Protein AF-I1C449-F1 (afdb_monomer_lite)

Radius of gyration: 70.35 Å; chains: 1; bounding box: 126×29×205 Å

pLDDT: mean 84.28, std 20.67, range [36.0, 98.75]

Organism: Rhizopus delemar (strain RA 99-880 / ATCC MYA-4621 / FGSC 9543 / NRRL 43880) (NCBI:txid246409)

Secondary structure (DSSP, 8-state):
--------SS-------PPPP-----PPPHHHHHHHHHSS-GGGSGGGGSS-TTTS-TT-HHHHHHHHHHHHHHHHHHHHHHHHH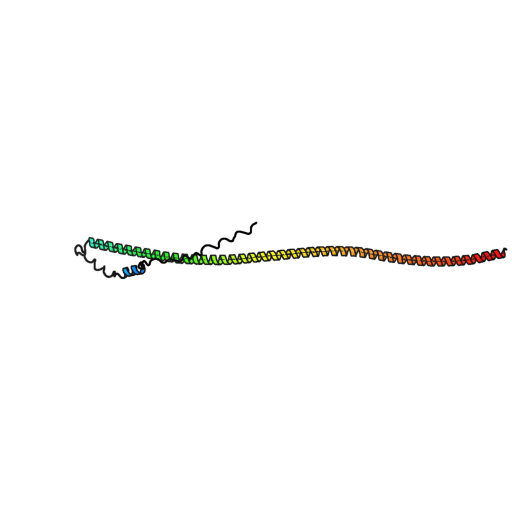HHHHHHHHHHHHHHHHHHHHHHHHHHHHHHHHHHHHHHHHHHHHHHHHHHHHHHHHHHHHHHHHHHHHHHHHHHHHHHHHHHHHHHHHHHHHHHHHHHHHHHHHHHHHHHHHHHHHHHHHHHHHHHHHHHHH-

Foldseek 3Di:
DDDDDPPDDPDDDDDDDDDDDDDDPCPPDPVRVVVVVVVPDPPPPVVVLCADPVPRDNPDPVSVVVVVVVVVVVVVVVVVVVVVVVVVVVVVVVVVVVVVVVVVVVVVVVVVVVVVVVVVVVVVVVVVVVVVVVVVVVVVVVVVVVVVVVVVVVVVVVVVVVVVVVVVVVVVVVVVVVVVVVVVVVVVVVVVVVVVVVVVVVVVVVVVVVVVVVVVVD

Sequence (218 aa):
MSFISRQRVRQRMNSRITAPSSSEQFMPSIEESLQNWLTRDSSSLTPLLDSCRCCNKINCENLQALVYAIKKLEEDARLAAEIGQSLLHKHEKYVTESTEIKSRLENQLFQAQERVLELEQLLIQSDTILDETQLEAEACNQRSNQLINELNTKTKEVEKLRACKLMARQADIREDNLMSALEDVKQELAASRKSELLLESKYKKLKLKYVYIILIIM

Structure (mmCIF, N/CA/C/O backbone):
data_AF-I1C449-F1
#
_entry.id   AF-I1C449-F1
#
loop_
_atom_site.group_PDB
_atom_site.id
_atom_site.type_symbol
_atom_site.label_atom_id
_atom_site.label_alt_id
_atom_site.label_comp_id
_atom_site.label_asym_id
_atom_site.label_entity_id
_atom_site.label_seq_id
_atom_site.pdbx_PDB_ins_code
_atom_site.Cartn_x
_atom_site.Cartn_y
_atom_site.Cartn_z
_atom_site.occupancy
_atom_site.B_iso_or_equiv
_atom_site.auth_seq_id
_atom_site.auth_comp_id
_atom_site.auth_asym_id
_atom_site.auth_atom_id
_atom_site.pdbx_PDB_model_num
ATOM 1 N N . MET A 1 1 ? -19.609 -15.538 -4.050 1.00 42.50 1 MET A N 1
ATOM 2 C CA . MET A 1 1 ? -19.772 -16.051 -2.668 1.00 42.50 1 MET A CA 1
ATOM 3 C C . MET A 1 1 ? -18.937 -15.133 -1.784 1.00 42.50 1 MET A C 1
ATOM 5 O O . MET A 1 1 ? -17.783 -14.974 -2.123 1.00 42.50 1 MET A O 1
ATOM 9 N N . SER A 1 2 ? -19.374 -14.404 -0.761 1.00 43.38 2 SER A N 1
ATOM 10 C CA . SER A 1 2 ? -20.612 -14.320 0.013 1.00 43.38 2 SER A CA 1
ATOM 11 C C . SER A 1 2 ? -20.657 -12.909 0.638 1.00 43.38 2 SER A C 1
ATOM 13 O O . SER A 1 2 ? -19.907 -12.633 1.568 1.00 43.38 2 SER A O 1
ATOM 15 N N . PHE A 1 3 ? -21.511 -12.019 0.130 1.00 40.12 3 PHE A N 1
ATOM 16 C CA . PHE A 1 3 ? -21.667 -10.632 0.610 1.00 40.12 3 PHE A CA 1
ATOM 17 C C . PHE A 1 3 ? -23.106 -10.363 1.061 1.00 40.12 3 PHE A C 1
ATOM 19 O O . PHE A 1 3 ? -23.728 -9.394 0.662 1.00 40.12 3 PHE A O 1
ATOM 26 N N . ILE A 1 4 ? -23.697 -11.253 1.853 1.00 51.72 4 ILE A N 1
ATOM 27 C CA . ILE A 1 4 ? -24.994 -11.010 2.498 1.00 51.72 4 ILE A CA 1
ATOM 28 C C . ILE A 1 4 ? -24.978 -11.846 3.769 1.00 51.72 4 ILE A C 1
ATOM 30 O O . ILE A 1 4 ? -25.036 -13.061 3.624 1.00 51.72 4 ILE A O 1
ATOM 34 N N . SER A 1 5 ? -24.858 -11.252 4.970 1.00 50.34 5 SER A N 1
ATOM 35 C CA . SER A 1 5 ? -25.369 -11.840 6.238 1.00 50.34 5 SER A CA 1
ATOM 36 C C . SER A 1 5 ? -25.050 -11.057 7.529 1.00 50.34 5 SER A C 1
ATOM 38 O O . SER A 1 5 ? -24.886 -11.681 8.571 1.00 50.34 5 SER A O 1
ATOM 40 N N . ARG A 1 6 ? -24.998 -9.713 7.560 1.00 47.94 6 ARG A N 1
ATOM 41 C CA . ARG A 1 6 ? -24.948 -8.983 8.858 1.00 47.94 6 ARG A CA 1
ATOM 42 C C . ARG A 1 6 ? -25.811 -7.719 8.925 1.00 47.94 6 ARG A C 1
ATOM 44 O O . ARG A 1 6 ? -25.419 -6.706 9.480 1.00 47.94 6 ARG A O 1
ATOM 51 N N . GLN A 1 7 ? -27.042 -7.804 8.427 1.00 48.66 7 GLN A N 1
ATOM 52 C CA . GLN A 1 7 ? -28.105 -6.848 8.756 1.00 48.66 7 GLN A CA 1
ATOM 53 C C . GLN A 1 7 ? -29.341 -7.617 9.216 1.00 48.66 7 GLN A C 1
ATOM 55 O O . GLN A 1 7 ? -30.183 -7.960 8.393 1.00 48.66 7 GLN A O 1
ATOM 60 N N . ARG A 1 8 ? -29.433 -7.941 10.515 1.00 49.62 8 ARG A N 1
ATOM 61 C CA . ARG A 1 8 ? -30.692 -8.394 11.148 1.00 49.62 8 ARG A CA 1
ATOM 62 C C . ARG A 1 8 ? -30.622 -8.507 12.681 1.00 49.62 8 ARG A C 1
ATOM 64 O O . ARG A 1 8 ? -31.040 -9.510 13.232 1.00 49.62 8 ARG A O 1
ATOM 71 N N . VAL A 1 9 ? -30.140 -7.487 13.400 1.00 45.91 9 VAL A N 1
ATOM 72 C CA . VAL A 1 9 ? -30.375 -7.391 14.867 1.00 45.91 9 VAL A CA 1
ATOM 73 C C . VAL A 1 9 ? -30.588 -5.935 15.316 1.00 45.91 9 VAL A C 1
ATOM 75 O O . VAL A 1 9 ? -30.052 -5.467 16.311 1.00 45.91 9 VAL A O 1
ATOM 78 N N . ARG A 1 10 ? -31.382 -5.172 14.561 1.00 47.41 10 ARG A N 1
ATOM 79 C CA . ARG A 1 10 ? -31.905 -3.864 14.991 1.00 47.41 10 ARG A CA 1
ATOM 80 C C . ARG A 1 10 ? -33.349 -3.742 14.534 1.00 47.41 10 ARG A C 1
ATOM 82 O O . ARG A 1 10 ? -33.626 -3.095 13.538 1.00 47.41 10 ARG A O 1
ATOM 89 N N . GLN A 1 11 ? -34.248 -4.444 15.217 1.00 45.88 11 GLN A N 1
ATOM 90 C CA . GLN A 1 11 ? -35.686 -4.153 15.251 1.00 45.88 11 GLN A CA 1
ATOM 91 C C . GLN A 1 11 ? -36.365 -5.207 16.120 1.00 45.88 11 GLN A C 1
ATOM 93 O O . GLN A 1 11 ? -36.711 -6.282 15.642 1.00 45.88 11 GLN A O 1
ATOM 98 N N . ARG A 1 12 ? -36.506 -4.897 17.409 1.00 47.06 12 ARG A N 1
ATOM 99 C CA . ARG A 1 12 ? -37.602 -5.311 18.302 1.00 47.06 12 ARG A CA 1
ATOM 100 C C . ARG A 1 12 ? -37.184 -4.965 19.721 1.00 47.06 12 ARG A C 1
ATOM 102 O O . ARG A 1 12 ? -36.495 -5.742 20.358 1.00 47.06 12 ARG A O 1
ATOM 109 N N . MET A 1 13 ? -37.572 -3.771 20.154 1.00 38.50 13 MET A N 1
ATOM 110 C CA . MET A 1 13 ? -38.034 -3.456 21.512 1.00 38.50 13 MET A CA 1
ATOM 111 C C . MET A 1 13 ? -38.285 -1.951 21.563 1.00 38.50 13 MET A C 1
ATOM 113 O O . MET A 1 13 ? -37.546 -1.175 22.148 1.00 38.50 13 MET A O 1
ATOM 117 N N . ASN A 1 14 ? -39.323 -1.535 20.845 1.00 44.22 14 ASN A N 1
ATOM 118 C CA . ASN A 1 14 ? -39.966 -0.251 21.069 1.00 44.22 14 ASN A CA 1
ATOM 119 C C . ASN A 1 14 ? -41.465 -0.480 20.883 1.00 44.22 14 ASN A C 1
ATOM 121 O O . ASN A 1 14 ? -42.062 -0.151 19.863 1.00 44.22 14 ASN A O 1
ATOM 125 N N . SER A 1 15 ? -42.051 -1.164 21.858 1.00 36.47 15 SER A N 1
ATOM 126 C CA . SER A 1 15 ? -43.494 -1.279 22.017 1.00 36.47 15 SER A CA 1
ATOM 127 C C . SER A 1 15 ? -43.827 -0.664 23.363 1.00 36.47 15 SER A C 1
ATOM 129 O O . SER A 1 15 ? -43.691 -1.294 24.410 1.00 36.47 15 SER A O 1
ATOM 131 N N . ARG A 1 16 ? -44.209 0.615 23.285 1.00 43.44 16 ARG A N 1
ATOM 132 C CA . ARG A 1 16 ? -44.974 1.334 24.299 1.00 43.44 16 ARG A CA 1
ATOM 133 C C . ARG A 1 16 ? -46.094 0.429 24.798 1.00 43.44 16 ARG A C 1
ATOM 135 O O . ARG A 1 16 ? -46.947 0.027 24.011 1.00 43.44 16 ARG A O 1
ATOM 142 N N . ILE A 1 17 ? -46.103 0.161 26.096 1.00 37.50 17 ILE A N 1
ATOM 143 C CA . ILE A 1 17 ? -47.307 -0.270 26.792 1.00 37.50 17 ILE A CA 1
ATOM 144 C C . ILE A 1 17 ? -47.901 0.999 27.390 1.00 37.50 17 ILE A C 1
ATOM 146 O O . ILE A 1 17 ? -47.439 1.522 28.399 1.00 37.50 17 ILE A O 1
ATOM 150 N N . THR A 1 18 ? -48.884 1.540 26.680 1.00 38.59 18 THR A N 1
ATOM 151 C CA . THR A 1 18 ? -49.893 2.444 27.223 1.00 38.59 18 THR A CA 1
ATOM 152 C C . THR A 1 18 ? -50.709 1.687 28.263 1.00 38.59 18 THR A C 1
ATOM 154 O O . THR A 1 18 ? -51.281 0.639 27.965 1.00 38.59 18 THR A O 1
ATOM 157 N N . ALA A 1 19 ? -50.740 2.227 29.477 1.00 38.53 19 ALA A N 1
ATOM 158 C CA . ALA A 1 19 ? -51.605 1.786 30.557 1.00 38.53 19 ALA A CA 1
ATOM 159 C C . ALA A 1 19 ? -53.089 1.967 30.193 1.00 38.53 19 ALA A C 1
ATOM 161 O O . ALA A 1 19 ? -53.449 3.014 29.647 1.00 38.53 19 ALA A O 1
ATOM 162 N N . PRO A 1 20 ? -53.969 1.028 30.571 1.00 36.00 20 PRO A N 1
ATOM 163 C CA . PRO A 1 20 ? -55.337 1.345 30.909 1.00 36.00 20 PRO A CA 1
ATOM 164 C C . PRO A 1 20 ? -55.460 1.505 32.428 1.00 36.00 20 PRO A C 1
ATOM 166 O O . PRO A 1 20 ? -55.073 0.648 33.219 1.00 36.00 20 PRO A O 1
ATOM 169 N N . SER A 1 21 ? -56.016 2.650 32.798 1.00 48.31 21 SER A N 1
ATOM 170 C CA . SER A 1 21 ? -56.592 2.975 34.094 1.00 48.31 21 SER A CA 1
ATOM 171 C C . SER A 1 21 ? -57.536 1.881 34.599 1.00 48.31 21 SER A C 1
ATOM 173 O O . SER A 1 21 ? -58.531 1.577 33.938 1.00 48.31 21 SER A O 1
ATOM 175 N N . SER A 1 22 ? -57.299 1.375 35.806 1.00 38.12 22 SER A N 1
ATOM 176 C CA . SER A 1 22 ? -58.346 0.726 36.590 1.00 38.12 22 SER A CA 1
ATOM 177 C C . SER A 1 22 ? -58.042 0.811 38.081 1.00 38.12 22 SER A C 1
ATOM 179 O O . SER A 1 22 ? -57.067 0.234 38.555 1.00 38.12 22 SER A O 1
ATOM 181 N N . SER A 1 23 ? -58.955 1.489 38.772 1.00 36.91 23 SER A N 1
ATOM 182 C CA . SER A 1 23 ? -59.302 1.292 40.177 1.00 36.91 23 SER A CA 1
ATOM 183 C C . SER A 1 23 ? -58.274 1.746 41.209 1.00 36.91 23 SER A C 1
ATOM 185 O O . SER A 1 23 ? -57.463 0.978 41.717 1.00 36.91 23 SER A O 1
ATOM 187 N N . GLU A 1 24 ? -58.439 3.010 41.594 1.00 42.38 24 GLU A N 1
ATOM 188 C CA . GLU A 1 24 ? -58.198 3.510 42.944 1.00 42.38 24 GLU A CA 1
ATOM 189 C C . GLU A 1 24 ? -58.863 2.578 43.975 1.00 42.38 24 GLU A C 1
ATOM 191 O O . GLU A 1 24 ? -60.023 2.737 44.351 1.00 42.38 24 GLU A O 1
ATOM 196 N N . GLN A 1 25 ? -58.134 1.568 44.436 1.00 43.06 25 GLN A N 1
ATOM 197 C CA . GLN A 1 25 ? -58.327 1.045 45.778 1.00 43.06 25 GLN A CA 1
ATOM 198 C C . GLN A 1 25 ? -57.331 1.787 46.651 1.00 43.06 25 GLN A C 1
ATOM 200 O O . GLN A 1 25 ? -56.132 1.525 46.613 1.00 43.06 25 GLN A O 1
ATOM 205 N N . PHE A 1 26 ? -57.860 2.767 47.380 1.00 48.19 26 PHE A N 1
ATOM 206 C CA . PHE A 1 26 ? -57.180 3.530 48.415 1.00 48.19 26 PHE A CA 1
ATOM 207 C C . PHE A 1 26 ? -56.737 2.553 49.517 1.00 48.19 26 PHE A C 1
ATOM 209 O O . PHE A 1 26 ? -57.418 2.346 50.519 1.00 48.19 26 PHE A O 1
ATOM 216 N N . MET A 1 27 ? -55.628 1.854 49.284 1.00 39.81 27 MET A N 1
ATOM 217 C CA . MET A 1 27 ? -54.853 1.246 50.352 1.00 39.81 27 MET A CA 1
ATOM 218 C C . MET A 1 27 ? -54.191 2.416 51.074 1.00 39.81 27 MET A C 1
ATOM 220 O O . MET A 1 27 ? -53.483 3.178 50.409 1.00 39.81 27 MET A O 1
ATOM 224 N N . PRO A 1 28 ? -54.433 2.606 52.383 1.00 44.88 28 PRO A N 1
ATOM 225 C CA . PRO A 1 28 ? -53.702 3.607 53.142 1.00 44.88 28 PRO A CA 1
ATOM 226 C C . PRO A 1 28 ? -52.215 3.394 52.877 1.00 44.88 28 PRO A C 1
ATOM 228 O O . PRO A 1 28 ? -51.746 2.249 52.896 1.00 44.88 28 PRO A O 1
ATOM 231 N N . SER A 1 29 ? -51.489 4.474 52.578 1.00 56.06 29 SER A N 1
ATOM 232 C CA . SER A 1 29 ? -50.036 4.386 52.438 1.00 56.06 29 SER A CA 1
ATOM 233 C C . SER A 1 29 ? -49.482 3.713 53.694 1.00 56.06 29 SER A C 1
ATOM 235 O O . SER A 1 29 ? -49.979 3.955 54.796 1.00 56.06 29 SER A O 1
ATOM 237 N N . ILE A 1 30 ? -48.474 2.853 53.552 1.00 63.19 30 ILE A N 1
ATOM 238 C CA . ILE A 1 30 ? -47.846 2.165 54.693 1.00 63.19 30 ILE A CA 1
ATOM 239 C C . ILE A 1 30 ? -47.422 3.197 55.756 1.00 63.19 30 ILE A C 1
ATOM 241 O O . ILE A 1 30 ? -47.584 2.954 56.950 1.00 63.19 30 ILE A O 1
ATOM 245 N N . GLU A 1 31 ? -47.017 4.393 55.316 1.00 64.50 31 GLU A N 1
ATOM 246 C CA . GLU A 1 31 ? -46.774 5.577 56.147 1.00 64.50 31 GLU A CA 1
ATOM 247 C C . GLU A 1 31 ? -47.991 5.999 56.995 1.00 64.50 31 GLU A C 1
ATOM 249 O O . GLU A 1 31 ? -47.863 6.262 58.187 1.00 64.50 31 GLU A O 1
ATOM 254 N N . GLU A 1 32 ? -49.182 6.036 56.397 1.00 61.41 32 GLU A N 1
ATOM 255 C CA . GLU A 1 32 ? -50.428 6.546 56.985 1.00 61.41 32 GLU A CA 1
ATOM 256 C C . GLU A 1 32 ? -51.043 5.539 57.979 1.00 61.41 32 GLU A C 1
ATOM 258 O O . GLU A 1 32 ? -51.604 5.915 59.012 1.00 61.41 32 GLU A O 1
ATOM 263 N N . SER A 1 33 ? -50.882 4.231 57.732 1.00 64.12 33 SER A N 1
ATOM 264 C CA . SER A 1 33 ? -51.218 3.181 58.710 1.00 64.12 33 SER A CA 1
ATOM 265 C C . SER A 1 33 ? -50.223 3.109 59.873 1.00 64.12 33 SER A C 1
ATOM 267 O O . SER A 1 33 ? -50.649 2.895 61.011 1.00 64.12 33 SER A O 1
ATOM 269 N N . LEU A 1 34 ? -48.925 3.318 59.624 1.00 57.84 34 LEU A N 1
ATOM 270 C CA . LEU A 1 34 ? -47.903 3.374 60.676 1.00 57.84 34 LEU A CA 1
ATOM 271 C C . LEU A 1 34 ? -48.080 4.608 61.566 1.00 57.84 34 LEU A C 1
ATOM 273 O O . LEU A 1 34 ? -48.015 4.498 62.789 1.00 57.84 34 LEU A O 1
ATOM 277 N N . GLN A 1 35 ? -48.380 5.764 60.972 1.00 64.38 35 GLN A N 1
ATOM 278 C CA . GLN A 1 35 ? -48.665 6.995 61.708 1.00 64.38 35 GLN A CA 1
ATOM 279 C C . GLN A 1 35 ? -49.910 6.862 62.585 1.00 64.38 35 GLN A C 1
ATOM 281 O O . GLN A 1 35 ? -49.858 7.286 63.736 1.00 64.38 35 GLN A O 1
ATOM 286 N N . ASN A 1 36 ? -50.980 6.213 62.109 1.00 60.31 36 ASN A N 1
ATOM 287 C CA . ASN A 1 36 ? -52.177 5.926 62.914 1.00 60.31 36 ASN A CA 1
ATOM 288 C C . ASN A 1 36 ? -51.911 4.974 64.095 1.00 60.31 36 ASN A C 1
ATOM 290 O O . ASN A 1 36 ? -52.550 5.094 65.137 1.00 60.31 36 ASN A O 1
ATOM 294 N N . TRP A 1 37 ? -50.974 4.031 63.960 1.00 60.50 37 TRP A N 1
ATOM 295 C CA . TRP A 1 37 ? -50.550 3.171 65.072 1.00 60.50 37 TRP A CA 1
ATOM 296 C C . TRP A 1 37 ? -49.679 3.918 66.088 1.00 60.50 37 TRP A C 1
ATOM 298 O O . TRP A 1 37 ? -49.849 3.724 67.287 1.00 60.50 37 TRP A O 1
ATOM 308 N N . LEU A 1 38 ? -48.789 4.800 65.623 1.00 54.12 38 LEU A N 1
ATOM 309 C CA . LEU A 1 38 ? -47.897 5.606 66.466 1.00 54.12 38 LEU A CA 1
ATOM 310 C C . LEU A 1 38 ? -48.615 6.760 67.191 1.00 54.12 38 LEU A C 1
ATOM 312 O O . LEU A 1 38 ? -48.206 7.127 68.288 1.00 54.12 38 LEU A O 1
ATOM 316 N N . THR A 1 39 ? -49.680 7.326 66.609 1.00 57.62 39 THR A N 1
ATOM 317 C CA . THR A 1 39 ? -50.523 8.365 67.248 1.00 57.62 39 THR A CA 1
ATOM 318 C C . THR A 1 39 ? -51.579 7.798 68.188 1.00 57.62 39 THR A C 1
ATOM 320 O O . THR A 1 39 ? -52.186 8.547 68.953 1.00 57.62 39 THR A O 1
ATOM 323 N N . ARG A 1 40 ? -51.797 6.479 68.182 1.00 54.66 40 ARG A N 1
ATOM 324 C CA . ARG A 1 40 ? -52.627 5.811 69.183 1.00 54.66 40 ARG A CA 1
ATOM 325 C C . ARG A 1 40 ? -51.814 5.703 70.471 1.00 54.66 40 ARG A C 1
ATOM 327 O O . ARG A 1 40 ? -51.186 4.686 70.723 1.00 54.66 40 ARG A O 1
ATOM 334 N N . ASP A 1 41 ? -51.800 6.799 71.225 1.00 44.09 41 ASP A N 1
ATOM 335 C CA . ASP A 1 41 ? -51.135 6.990 72.515 1.00 44.09 41 ASP A CA 1
ATOM 336 C C . ASP A 1 41 ? -50.843 5.682 73.276 1.00 44.09 41 ASP A C 1
ATOM 338 O O . ASP A 1 41 ? -51.682 5.139 73.998 1.00 44.09 41 ASP A O 1
ATOM 342 N N . SER A 1 42 ? -49.593 5.221 73.198 1.00 51.03 42 SER A N 1
ATOM 343 C CA . SER A 1 42 ? -49.006 4.219 74.105 1.00 51.03 42 SER A CA 1
ATOM 344 C C . SER A 1 42 ? -48.926 4.726 75.556 1.00 51.03 42 SER A C 1
ATOM 346 O O . SER A 1 42 ? -48.582 3.986 76.475 1.00 51.03 42 SER A O 1
ATOM 348 N N . SER A 1 43 ? -49.267 5.998 75.763 1.00 44.69 43 SER A N 1
ATOM 349 C CA . SER A 1 43 ? -49.259 6.754 77.011 1.00 44.69 43 SER A CA 1
ATOM 350 C C . SER A 1 43 ? -50.239 6.230 78.076 1.00 44.69 43 SER A C 1
ATOM 352 O O . SER A 1 43 ? -50.157 6.665 79.222 1.00 44.69 43 SER A O 1
ATOM 354 N N . SER A 1 44 ? -51.175 5.324 77.742 1.00 46.56 44 SER A N 1
ATOM 355 C CA . SER A 1 44 ? -52.289 4.962 78.642 1.00 46.56 44 SER A CA 1
ATOM 356 C C . SER A 1 44 ? -52.390 3.490 79.072 1.00 46.56 44 SER A C 1
ATOM 358 O O . SER A 1 44 ? -53.347 3.143 79.767 1.00 46.56 44 SER A O 1
ATOM 360 N N . LEU A 1 45 ? -51.473 2.601 78.675 1.00 49.41 45 LEU A N 1
ATOM 361 C CA . LEU A 1 45 ? -51.557 1.171 79.042 1.00 49.41 45 LEU A CA 1
ATOM 362 C C . LEU A 1 45 ? -50.758 0.807 80.300 1.00 49.41 45 LEU A C 1
ATOM 364 O O . LEU A 1 45 ? -50.997 -0.239 80.901 1.00 49.41 45 LEU A O 1
ATOM 368 N N . THR A 1 46 ? -49.869 1.688 80.750 1.00 47.38 46 THR A N 1
ATOM 369 C CA . THR A 1 46 ? -49.050 1.509 81.954 1.00 47.38 46 THR A CA 1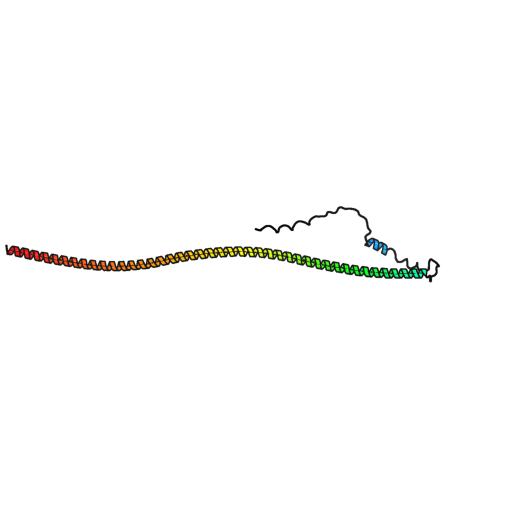
ATOM 370 C C . THR A 1 46 ? -49.809 1.564 83.291 1.00 47.38 46 THR A C 1
ATOM 372 O O . THR A 1 46 ? -49.425 0.796 84.167 1.00 47.38 46 THR A O 1
ATOM 375 N N . PRO A 1 47 ? -50.912 2.323 83.497 1.00 49.41 47 PRO A N 1
ATOM 376 C CA . PRO A 1 47 ? -51.624 2.308 84.785 1.00 49.41 47 PRO A CA 1
ATOM 377 C C . PRO A 1 47 ? -52.576 1.109 84.957 1.00 49.41 47 PRO A C 1
ATOM 379 O O . PRO A 1 47 ? -53.206 0.955 86.000 1.00 49.41 47 PRO A O 1
ATOM 382 N N . LEU A 1 48 ? -52.754 0.269 83.928 1.00 53.94 48 LEU A N 1
ATOM 383 C CA . LEU A 1 48 ? -53.786 -0.778 83.903 1.00 53.94 48 LEU A CA 1
ATOM 384 C C . LEU A 1 48 ? -53.345 -2.127 84.500 1.00 53.94 48 LEU A C 1
ATOM 386 O O . LEU A 1 48 ? -54.178 -3.030 84.609 1.00 53.94 48 LEU A O 1
ATOM 390 N N . LEU A 1 49 ? -52.074 -2.268 84.893 1.00 59.19 49 LEU A N 1
ATOM 391 C CA . LEU A 1 49 ? -51.498 -3.509 85.434 1.00 59.19 49 LEU A CA 1
ATOM 392 C C . LEU A 1 49 ? -51.127 -3.449 86.928 1.00 59.19 49 LEU A C 1
ATOM 394 O O . LEU A 1 49 ? -50.552 -4.406 87.437 1.00 59.19 49 LEU A O 1
ATOM 398 N N . ASP A 1 50 ? -51.497 -2.394 87.659 1.00 64.12 50 ASP A N 1
ATOM 399 C CA . ASP A 1 50 ? -51.141 -2.256 89.084 1.00 64.12 50 ASP A CA 1
ATOM 400 C C . ASP A 1 50 ? -51.997 -3.119 90.036 1.00 64.12 50 ASP A C 1
ATOM 402 O O . ASP A 1 50 ? -51.701 -3.235 91.226 1.00 64.12 50 ASP A O 1
ATOM 406 N N . SER A 1 51 ? -53.076 -3.755 89.563 1.00 67.50 51 SER A N 1
ATOM 407 C CA . SER A 1 51 ? -53.919 -4.653 90.375 1.00 67.50 51 SER A CA 1
ATOM 408 C C . SER A 1 51 ? -54.611 -5.714 89.517 1.00 67.50 51 SER A C 1
ATOM 410 O O . SER A 1 51 ? -55.143 -5.408 88.450 1.00 67.50 51 SER A O 1
ATOM 412 N N . CYS A 1 52 ? -54.633 -6.981 89.964 1.00 75.12 52 CYS A N 1
ATOM 413 C CA . CYS A 1 52 ? -55.250 -8.044 89.159 1.00 75.12 52 CYS A CA 1
ATOM 414 C C . CYS A 1 52 ? -56.758 -7.832 89.058 1.00 75.12 52 CYS A C 1
ATOM 416 O O . CYS A 1 52 ? -57.440 -7.852 90.076 1.00 75.12 52 CYS A O 1
ATOM 418 N N . ARG A 1 53 ? -57.322 -7.808 87.847 1.00 72.38 53 ARG A N 1
ATOM 419 C CA . ARG A 1 53 ? -58.788 -7.792 87.658 1.00 72.38 53 ARG A CA 1
ATOM 420 C C . ARG A 1 53 ? -59.511 -9.019 88.230 1.00 72.38 53 ARG A C 1
ATOM 422 O O . ARG A 1 53 ? -60.722 -8.996 88.396 1.00 72.38 53 ARG A O 1
ATOM 429 N N . CYS A 1 54 ? -58.771 -10.083 88.524 1.00 75.31 54 CYS A N 1
ATOM 430 C CA . CYS A 1 54 ? -59.281 -11.320 89.096 1.00 75.31 54 CYS A CA 1
ATOM 431 C C . CYS A 1 54 ? -59.488 -11.274 90.622 1.00 75.31 54 CYS A C 1
ATOM 433 O O . CYS A 1 54 ? -60.361 -11.964 91.137 1.00 75.31 54 CYS A O 1
ATOM 435 N N . CYS A 1 55 ? -58.675 -10.508 91.362 1.00 81.31 55 CYS A N 1
ATOM 436 C CA . CYS A 1 55 ? -58.680 -10.529 92.832 1.00 81.31 55 CYS A CA 1
ATOM 437 C C . CYS A 1 55 ? -58.269 -9.203 93.497 1.00 81.31 55 CYS A C 1
ATOM 439 O O . CYS A 1 55 ? -58.140 -9.156 94.718 1.00 81.31 55 CYS A O 1
ATOM 441 N N . ASN A 1 56 ? -58.036 -8.144 92.714 1.00 72.56 56 ASN A N 1
ATOM 442 C CA . ASN A 1 56 ? -57.520 -6.831 93.120 1.00 72.56 56 ASN A CA 1
ATOM 443 C C . ASN A 1 56 ? -56.225 -6.864 93.952 1.00 72.56 56 ASN A C 1
ATOM 445 O O . ASN A 1 56 ? -55.852 -5.869 94.567 1.00 72.56 56 ASN A O 1
ATOM 449 N N . LYS A 1 57 ? -55.512 -7.997 93.965 1.00 76.69 57 LYS A N 1
ATOM 450 C CA . LYS A 1 57 ? -54.209 -8.122 94.620 1.00 76.69 57 LYS A CA 1
ATOM 451 C C . LYS A 1 57 ? -53.097 -7.778 93.637 1.00 76.69 57 LYS A C 1
ATOM 453 O O . LYS A 1 57 ? -53.144 -8.172 92.471 1.00 76.69 57 LYS A O 1
ATOM 458 N N . ILE A 1 58 ? -52.083 -7.096 94.159 1.00 74.62 58 ILE A N 1
ATOM 459 C CA . ILE A 1 58 ? -50.863 -6.706 93.442 1.00 74.62 58 ILE A CA 1
ATOM 460 C C . ILE A 1 58 ? -49.969 -7.944 93.200 1.00 74.62 58 ILE A C 1
ATOM 462 O O . ILE A 1 58 ? -49.330 -8.066 92.164 1.00 74.62 58 ILE A O 1
ATOM 466 N N . ASN A 1 59 ? -50.024 -8.936 94.099 1.00 74.62 59 ASN A N 1
ATOM 467 C CA . ASN A 1 59 ? -49.216 -10.165 94.048 1.00 74.62 59 ASN A CA 1
ATOM 468 C C . ASN A 1 59 ? -49.997 -11.373 93.493 1.00 74.62 59 ASN A C 1
ATOM 470 O O . ASN A 1 59 ? -49.994 -12.447 94.092 1.00 74.62 59 ASN A O 1
ATOM 474 N N . CYS A 1 60 ? -50.752 -11.201 92.408 1.00 82.69 60 CYS A N 1
ATOM 475 C CA . CYS A 1 60 ? -51.458 -12.320 91.781 1.00 82.69 60 CYS A CA 1
ATOM 476 C C . CYS A 1 60 ? -50.572 -13.030 90.747 1.00 82.69 60 CYS A C 1
ATOM 478 O O . CYS A 1 60 ? -50.068 -12.382 89.834 1.00 82.69 60 CYS A O 1
ATOM 480 N N . GLU A 1 61 ? -50.465 -14.359 90.826 1.00 84.31 61 GLU A N 1
ATOM 481 C CA . GLU A 1 61 ? -49.676 -15.180 89.891 1.00 84.31 61 GLU A CA 1
ATOM 482 C C . GLU A 1 61 ? -50.087 -14.991 88.421 1.00 84.31 61 GLU A C 1
ATOM 484 O O . GLU A 1 61 ? -49.229 -14.842 87.558 1.00 84.31 61 GLU A O 1
ATOM 489 N N . ASN A 1 62 ? -51.391 -14.909 88.124 1.00 81.88 62 ASN A N 1
ATOM 490 C CA . ASN A 1 62 ? -51.879 -14.692 86.755 1.00 81.88 62 ASN A CA 1
ATOM 491 C C . ASN A 1 62 ? -51.535 -13.292 86.219 1.00 81.88 62 ASN A C 1
ATOM 493 O O . ASN A 1 62 ? -51.229 -13.145 85.037 1.00 81.88 62 ASN A O 1
ATOM 497 N N . LEU A 1 63 ? -51.562 -12.265 87.080 1.00 83.06 63 LEU A N 1
ATOM 498 C CA . LEU A 1 63 ? -51.117 -10.918 86.707 1.00 83.06 63 LEU A CA 1
ATOM 499 C C . LEU A 1 63 ? -49.605 -10.912 86.453 1.00 83.06 63 LEU A C 1
ATOM 501 O O . LEU A 1 63 ? -49.158 -10.352 85.460 1.00 83.06 63 LEU A O 1
ATOM 505 N N . GLN A 1 64 ? -48.826 -11.588 87.298 1.00 83.31 64 GLN A N 1
ATOM 506 C CA . GLN A 1 64 ? -47.378 -11.706 87.138 1.00 83.31 64 GLN A CA 1
ATOM 507 C C . GLN A 1 64 ? -46.994 -12.467 85.858 1.00 83.31 64 GLN A C 1
ATOM 509 O O . GLN A 1 64 ? -46.088 -12.037 85.144 1.00 83.31 64 GLN A O 1
ATOM 514 N N . ALA A 1 65 ? -47.712 -13.546 85.527 1.00 86.19 65 ALA A N 1
ATOM 515 C CA . ALA A 1 65 ? -47.539 -14.290 84.280 1.00 86.19 65 ALA A CA 1
ATOM 516 C C . ALA A 1 65 ? -47.859 -13.429 83.046 1.00 86.19 65 ALA A C 1
ATOM 518 O O . ALA A 1 65 ? -47.115 -13.462 82.067 1.00 86.19 65 ALA A O 1
ATOM 519 N N . LEU A 1 66 ? -48.918 -12.613 83.107 1.00 85.12 66 LEU A N 1
ATOM 520 C CA . LEU A 1 66 ? -49.271 -11.672 82.042 1.00 85.12 66 LEU A CA 1
ATOM 521 C C . LEU A 1 66 ? -48.214 -10.569 81.877 1.00 85.12 66 LEU A C 1
ATOM 523 O O . LEU A 1 66 ? -47.783 -10.315 80.758 1.00 85.12 66 LEU A O 1
ATOM 527 N N . VAL A 1 67 ? -47.755 -9.951 82.973 1.00 84.75 67 VAL A N 1
ATOM 528 C CA . VAL A 1 67 ? -46.673 -8.945 82.953 1.00 84.75 67 VAL A CA 1
ATOM 529 C C . VAL A 1 67 ? -45.402 -9.534 82.344 1.00 84.75 67 VAL A C 1
ATOM 531 O O . VAL A 1 67 ? -44.754 -8.889 81.524 1.00 84.75 67 VAL A O 1
ATOM 534 N N . TYR A 1 68 ? -45.040 -10.760 82.727 1.00 88.94 68 TYR A N 1
ATOM 535 C CA . TYR A 1 68 ? -43.875 -11.446 82.173 1.00 88.94 68 TYR A CA 1
ATOM 536 C C . TYR A 1 68 ? -44.032 -11.722 80.672 1.00 88.94 68 TYR A C 1
ATOM 538 O O . TYR A 1 68 ? -43.110 -11.461 79.902 1.00 88.94 68 TYR A O 1
ATOM 546 N N . ALA A 1 69 ? -45.206 -12.193 80.240 1.00 89.25 69 ALA A N 1
ATOM 547 C CA . ALA A 1 69 ? -45.494 -12.420 78.827 1.00 89.25 69 ALA A CA 1
ATOM 548 C C . ALA A 1 69 ? -45.437 -11.121 78.007 1.00 89.25 69 ALA A C 1
ATOM 550 O O . ALA A 1 69 ? -44.864 -11.123 76.923 1.00 89.25 69 ALA A O 1
ATOM 551 N N . ILE A 1 70 ? -45.968 -10.011 78.535 1.00 89.25 70 ILE A N 1
ATOM 552 C CA . ILE A 1 70 ? -45.888 -8.690 77.894 1.00 89.25 70 ILE A CA 1
ATOM 553 C C . ILE A 1 70 ? -44.430 -8.255 77.755 1.00 89.25 70 ILE A C 1
ATOM 555 O O . ILE A 1 70 ? -44.010 -7.939 76.650 1.00 89.25 70 ILE A O 1
ATOM 559 N N . LYS A 1 71 ? -43.635 -8.320 78.831 1.00 90.62 71 LYS A N 1
ATOM 560 C CA . LYS A 1 71 ? -42.208 -7.962 78.778 1.00 90.62 71 LYS A CA 1
ATOM 561 C C . LYS A 1 71 ? -41.442 -8.786 77.749 1.00 90.62 71 LYS A C 1
ATOM 563 O O . LYS A 1 71 ? -40.668 -8.234 76.978 1.00 90.62 71 LYS A O 1
ATOM 568 N N . LYS A 1 72 ? -41.694 -10.096 77.699 1.00 95.00 72 LYS A N 1
ATOM 569 C CA . LYS A 1 72 ? -41.084 -10.972 76.697 1.00 95.00 72 LYS A CA 1
ATOM 570 C C . LYS A 1 72 ? -41.484 -10.567 75.275 1.00 95.00 72 LYS A C 1
ATOM 572 O O . LYS A 1 72 ? -40.630 -10.502 74.403 1.00 95.00 72 LYS A O 1
ATOM 577 N N . LEU A 1 73 ? -42.761 -10.262 75.042 1.00 95.19 73 LEU A N 1
ATOM 578 C CA . LEU A 1 73 ? -43.232 -9.797 73.734 1.00 95.19 73 LEU A CA 1
ATOM 579 C C . LEU A 1 73 ? -42.645 -8.432 73.355 1.00 95.19 73 LEU A C 1
ATOM 581 O O . LEU A 1 73 ? -42.345 -8.213 72.188 1.00 95.19 73 LEU A O 1
ATOM 585 N N . GLU A 1 74 ? -42.455 -7.526 74.313 1.00 92.31 74 GLU A N 1
ATOM 586 C CA . GLU A 1 74 ? -41.784 -6.241 74.091 1.00 92.31 74 GLU A CA 1
ATOM 587 C C . GLU A 1 74 ? -40.305 -6.428 73.727 1.00 92.31 74 GLU A C 1
ATOM 589 O O . GLU A 1 74 ? -39.797 -5.742 72.840 1.00 92.31 74 GLU A O 1
ATOM 594 N N . GLU A 1 75 ? -39.614 -7.363 74.383 1.00 94.81 75 GLU A N 1
ATOM 595 C CA . GLU A 1 75 ? -38.234 -7.741 74.059 1.00 94.81 75 GLU A CA 1
ATOM 596 C C . GLU A 1 75 ? -38.135 -8.385 72.669 1.00 94.81 75 GLU A C 1
ATOM 598 O O . GLU A 1 75 ? -37.308 -7.957 71.862 1.00 94.81 75 GLU A O 1
ATOM 603 N N . ASP A 1 76 ? -39.015 -9.338 72.351 1.00 9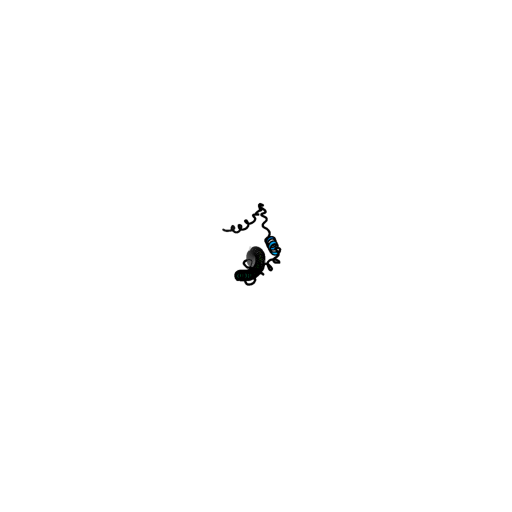5.44 76 ASP A N 1
ATOM 604 C CA . ASP A 1 76 ? -39.074 -10.000 71.042 1.00 95.44 76 ASP A CA 1
ATOM 605 C C . ASP A 1 76 ? -39.423 -8.998 69.923 1.00 95.44 76 ASP A C 1
ATOM 607 O O . ASP A 1 76 ? -38.820 -9.026 68.848 1.00 95.44 76 ASP A O 1
ATOM 611 N N . ALA A 1 77 ? -40.353 -8.067 70.171 1.00 95.06 77 ALA A N 1
ATOM 612 C CA . ALA A 1 77 ? -40.715 -7.010 69.226 1.00 95.06 77 ALA A CA 1
ATOM 613 C C . ALA A 1 77 ? -39.557 -6.030 68.991 1.00 95.06 77 ALA A C 1
ATOM 615 O O . ALA A 1 77 ? -39.308 -5.637 67.848 1.00 95.06 77 ALA A O 1
ATOM 616 N N . ARG A 1 78 ? -38.816 -5.665 70.047 1.00 95.94 78 ARG A N 1
ATOM 617 C CA . ARG A 1 78 ? -37.612 -4.831 69.929 1.00 95.94 78 ARG A CA 1
ATOM 618 C C . ARG A 1 78 ? -36.539 -5.537 69.104 1.00 95.94 78 ARG A C 1
ATOM 620 O O . ARG A 1 78 ? -36.022 -4.945 68.161 1.00 95.94 78 ARG A O 1
ATOM 627 N N . LEU A 1 79 ? -36.265 -6.809 69.396 1.00 96.94 79 LEU A N 1
ATOM 628 C CA . LEU A 1 79 ? -35.295 -7.609 68.649 1.00 96.94 79 LEU A CA 1
ATOM 629 C C . LEU A 1 79 ? -35.690 -7.743 67.171 1.00 96.94 79 LEU A C 1
ATOM 631 O O . LEU A 1 79 ? -34.850 -7.593 66.286 1.00 96.94 79 LEU A O 1
ATOM 635 N N . ALA A 1 80 ? -36.970 -7.987 66.879 1.00 97.19 80 ALA A N 1
ATOM 636 C CA . ALA A 1 80 ? -37.464 -8.059 65.507 1.00 97.19 80 ALA A CA 1
ATOM 637 C C . ALA A 1 80 ? -37.279 -6.729 64.755 1.00 97.19 80 ALA A C 1
ATOM 639 O O . ALA A 1 80 ? -36.881 -6.740 63.588 1.00 97.19 80 ALA A O 1
ATOM 640 N N . ALA A 1 81 ? -37.512 -5.593 65.420 1.00 96.38 81 ALA A N 1
ATOM 641 C CA . ALA A 1 81 ? -37.274 -4.271 64.847 1.00 96.38 81 ALA A CA 1
ATOM 642 C C . ALA A 1 81 ? -35.780 -4.024 64.572 1.00 96.38 81 ALA A C 1
ATOM 644 O O . ALA A 1 81 ? -35.430 -3.566 63.483 1.00 96.38 81 ALA A O 1
ATOM 645 N N . GLU A 1 82 ? -34.895 -4.394 65.502 1.00 96.75 82 GLU A N 1
ATOM 646 C CA . GLU A 1 82 ? -33.438 -4.299 65.324 1.00 96.75 82 GLU A CA 1
ATOM 647 C C . GLU A 1 82 ? -32.951 -5.148 64.137 1.00 96.75 82 GLU A C 1
ATOM 649 O O . GLU A 1 82 ? -32.179 -4.677 63.294 1.00 96.75 82 GLU A O 1
ATOM 654 N N . ILE A 1 83 ? -33.448 -6.385 64.015 1.00 97.50 83 ILE A N 1
ATOM 655 C CA . ILE A 1 83 ? -33.144 -7.268 62.881 1.00 97.50 83 ILE A CA 1
ATOM 656 C C . ILE A 1 83 ? -33.667 -6.661 61.573 1.00 97.50 83 ILE A C 1
ATOM 658 O O . ILE A 1 83 ? -32.928 -6.605 60.587 1.00 97.50 83 ILE A O 1
ATOM 662 N N . GLY A 1 84 ? -34.914 -6.181 61.559 1.00 97.69 84 GLY A N 1
ATOM 663 C CA . GLY A 1 84 ? -35.533 -5.556 60.391 1.00 97.69 84 GLY A CA 1
ATOM 664 C C . GLY A 1 84 ? -34.749 -4.340 59.898 1.00 97.69 84 GLY A C 1
ATOM 665 O O . GLY A 1 84 ? -34.439 -4.246 58.711 1.00 97.69 84 GLY A O 1
ATOM 666 N N . GLN A 1 85 ? -34.337 -3.459 60.811 1.00 96.19 85 GLN A N 1
ATOM 667 C CA . GLN A 1 85 ? -33.530 -2.284 60.486 1.00 96.19 85 GLN A CA 1
ATOM 668 C C . GLN A 1 85 ? -32.143 -2.668 59.950 1.00 96.19 85 GLN A C 1
ATOM 670 O O . GLN A 1 85 ? -31.682 -2.096 58.962 1.00 96.19 85 GLN A O 1
ATOM 675 N N . SER A 1 86 ? -31.490 -3.672 60.548 1.00 97.81 86 SER A N 1
ATOM 676 C CA . SER A 1 86 ? -30.201 -4.178 60.059 1.00 97.81 86 SER A CA 1
ATOM 677 C C . SER A 1 86 ? -30.305 -4.746 58.638 1.00 97.81 86 SER A C 1
ATOM 679 O O . SER A 1 86 ? -29.426 -4.508 57.804 1.00 97.81 86 SER A O 1
ATOM 681 N N . LEU A 1 87 ? -31.383 -5.479 58.339 1.00 98.25 87 LEU A N 1
ATOM 682 C CA . LEU A 1 87 ? -31.639 -6.029 57.008 1.00 98.25 87 LEU A CA 1
ATOM 683 C C . LEU A 1 87 ? -31.936 -4.935 55.980 1.00 98.25 87 LEU A C 1
ATOM 685 O O . LEU A 1 87 ? -31.379 -4.990 54.884 1.00 98.25 87 LEU A O 1
ATOM 689 N N . LEU A 1 88 ? -32.748 -3.936 56.334 1.00 98.00 88 LEU A N 1
ATOM 690 C CA . LEU A 1 88 ? -33.029 -2.788 55.468 1.00 98.00 88 LEU A CA 1
ATOM 691 C C . LEU A 1 88 ? -31.749 -2.028 55.126 1.00 98.00 88 LEU A C 1
ATOM 693 O O . LEU A 1 88 ? -31.468 -1.815 53.951 1.00 98.00 88 LEU A O 1
ATOM 697 N N . HIS A 1 89 ? -30.913 -1.732 56.122 1.00 97.88 89 HIS A N 1
ATOM 698 C CA . HIS A 1 89 ? -29.647 -1.042 55.893 1.00 97.88 89 HIS A CA 1
ATOM 699 C C . HIS A 1 89 ? -28.699 -1.835 54.976 1.00 97.88 89 HIS A C 1
ATOM 701 O O . HIS A 1 89 ? -28.071 -1.278 54.075 1.00 97.88 89 HIS A O 1
ATOM 707 N N . LYS A 1 90 ? -28.612 -3.163 55.155 1.00 98.31 90 LYS A N 1
ATOM 708 C CA . LYS A 1 90 ? -27.840 -4.029 54.245 1.00 98.31 90 LYS A CA 1
ATOM 709 C C . LYS A 1 90 ? -28.418 -4.026 52.832 1.00 98.31 90 LYS A C 1
ATOM 711 O O . LYS A 1 90 ? -27.653 -3.996 51.873 1.00 98.31 90 LYS A O 1
ATOM 716 N N . HIS A 1 91 ? -29.741 -4.065 52.695 1.00 98.25 91 HIS A N 1
ATOM 717 C CA . HIS A 1 91 ? -30.402 -4.025 51.396 1.00 98.25 91 HIS A CA 1
ATOM 718 C C . HIS A 1 91 ? -30.149 -2.694 50.679 1.00 98.25 91 HIS A C 1
ATOM 720 O O . HIS A 1 91 ? -29.751 -2.705 49.518 1.00 98.25 91 HIS A O 1
ATOM 726 N N . GLU A 1 92 ? -30.304 -1.563 51.369 1.00 98.19 92 GLU A N 1
ATOM 727 C CA . GLU A 1 92 ? -29.973 -0.234 50.842 1.00 98.19 92 GLU A CA 1
ATOM 728 C C . GLU A 1 92 ? -28.529 -0.184 50.344 1.00 98.19 92 GLU A C 1
ATOM 730 O O . GLU A 1 92 ? -28.291 0.207 49.202 1.00 98.19 92 GLU A O 1
ATOM 735 N N . LYS A 1 93 ? -27.583 -0.688 51.147 1.00 98.25 93 LYS A N 1
ATOM 736 C CA . LYS A 1 93 ? -26.173 -0.788 50.759 1.00 98.25 93 LYS A CA 1
ATOM 737 C C . LYS A 1 93 ? -25.966 -1.630 49.495 1.00 98.25 93 LYS A C 1
ATOM 739 O O . LYS A 1 93 ? -25.227 -1.225 48.600 1.00 98.25 93 LYS A O 1
ATOM 744 N N . TYR A 1 94 ? -26.611 -2.791 49.385 1.00 98.44 94 TYR A N 1
ATOM 745 C CA . TYR A 1 94 ? -26.489 -3.620 48.182 1.00 98.44 94 TYR A CA 1
ATOM 746 C C . TYR A 1 94 ? -27.115 -2.968 46.951 1.00 98.44 94 TYR A C 1
ATOM 748 O O . TYR A 1 94 ? -26.584 -3.110 45.851 1.00 98.44 94 TYR A O 1
ATOM 756 N N . VAL A 1 95 ? -28.218 -2.238 47.114 1.00 98.62 95 VAL A N 1
ATOM 757 C CA . VAL A 1 95 ? -28.841 -1.491 46.017 1.00 98.62 95 VAL A CA 1
ATOM 758 C C . VAL A 1 95 ? -27.917 -0.372 45.540 1.00 98.62 95 VAL A C 1
ATOM 760 O O . VAL A 1 95 ? -27.706 -0.242 44.332 1.00 98.62 95 VAL A O 1
ATOM 763 N N . THR A 1 96 ? -27.309 0.397 46.446 1.00 98.25 96 THR A N 1
ATOM 764 C CA . THR A 1 96 ? -26.340 1.436 46.062 1.00 98.25 96 THR A CA 1
ATOM 765 C C . THR A 1 96 ? -25.120 0.833 45.367 1.00 98.25 96 THR A C 1
ATOM 767 O O . THR A 1 96 ? -24.779 1.249 44.265 1.00 98.25 96 THR A O 1
ATOM 770 N N . GLU A 1 97 ? -24.526 -0.229 45.918 1.00 98.38 97 GLU A N 1
ATOM 771 C CA . GLU A 1 97 ? -23.368 -0.889 45.295 1.00 98.38 97 GLU A CA 1
ATOM 772 C C . GLU A 1 97 ? -23.718 -1.483 43.920 1.00 98.38 97 GLU A C 1
ATOM 774 O O . GLU A 1 97 ? -22.963 -1.346 42.956 1.00 98.38 97 GLU A O 1
ATOM 779 N N . SER A 1 98 ? -24.887 -2.116 43.792 1.00 98.25 98 SER A N 1
ATOM 780 C CA . SER A 1 98 ? -25.344 -2.700 42.529 1.00 98.25 98 SER A CA 1
ATOM 781 C C . SER A 1 98 ? -25.586 -1.635 41.458 1.00 98.25 98 SER A C 1
ATOM 783 O O . SER A 1 98 ? -25.171 -1.811 40.310 1.00 98.25 98 SER A O 1
ATOM 785 N N . THR A 1 99 ? -26.220 -0.518 41.821 1.00 98.31 99 THR A N 1
ATOM 786 C CA . THR A 1 99 ? -26.479 0.586 40.887 1.00 98.31 99 THR A CA 1
ATOM 787 C C . THR A 1 99 ? -25.191 1.270 40.437 1.00 98.31 99 THR A C 1
ATOM 789 O O . THR A 1 99 ? -25.030 1.526 39.242 1.00 98.31 99 THR A O 1
ATOM 792 N N . GLU A 1 100 ? -24.234 1.479 41.342 1.00 98.50 100 GLU A N 1
ATOM 793 C CA . GLU A 1 100 ? -22.910 2.011 41.011 1.00 98.50 100 GLU A CA 1
ATOM 794 C C . GLU A 1 100 ? -22.141 1.087 40.060 1.00 98.50 100 GLU A C 1
ATOM 796 O O . GLU A 1 100 ? -21.616 1.532 39.034 1.00 98.50 100 GLU A O 1
ATOM 801 N N . ILE A 1 101 ? -22.107 -0.217 40.356 1.00 98.25 101 ILE A N 1
ATOM 802 C CA . ILE A 1 101 ? -21.447 -1.210 39.499 1.00 98.25 101 ILE A CA 1
ATOM 803 C C . ILE A 1 101 ? -22.095 -1.233 38.116 1.00 98.25 101 ILE A C 1
ATOM 805 O O . ILE A 1 101 ? -21.380 -1.231 37.112 1.00 98.25 101 ILE A O 1
ATOM 809 N N . LYS A 1 102 ? -23.430 -1.226 38.053 1.00 98.50 102 LYS A N 1
ATOM 810 C CA . LYS A 1 102 ? -24.175 -1.216 36.792 1.00 98.50 102 LYS A CA 1
ATOM 811 C C . LYS A 1 102 ? -23.840 0.021 35.957 1.00 98.50 102 LYS A C 1
ATOM 813 O O . LYS A 1 102 ? -23.458 -0.133 34.802 1.00 98.50 102 LYS A O 1
ATOM 818 N N . SER A 1 103 ? -23.888 1.211 36.555 1.00 98.56 103 SER A N 1
ATOM 819 C CA . SER A 1 103 ? -23.528 2.470 35.886 1.00 98.56 103 SER A CA 1
ATOM 820 C C . SER A 1 103 ? -22.092 2.441 35.350 1.00 98.56 103 SER A C 1
ATOM 822 O O . SER A 1 103 ? -21.825 2.807 34.204 1.00 98.56 103 SER A O 1
ATOM 824 N N . ARG A 1 104 ? -21.142 1.918 36.136 1.00 98.56 104 ARG A N 1
ATOM 825 C CA . ARG A 1 104 ? -19.749 1.768 35.694 1.00 98.56 104 ARG A CA 1
ATOM 826 C C . ARG A 1 104 ? -19.614 0.825 34.497 1.00 98.56 104 ARG A C 1
ATOM 828 O O . ARG A 1 104 ? -18.872 1.141 33.570 1.00 98.56 104 ARG A O 1
ATOM 835 N N . LEU A 1 105 ? -20.306 -0.315 34.511 1.00 98.38 105 LEU A N 1
ATOM 836 C CA . LEU A 1 105 ? -20.282 -1.275 33.404 1.00 98.38 105 LEU A CA 1
ATOM 837 C C . LEU A 1 105 ? -20.931 -0.706 32.138 1.00 98.38 105 LEU A C 1
ATOM 839 O O . LEU 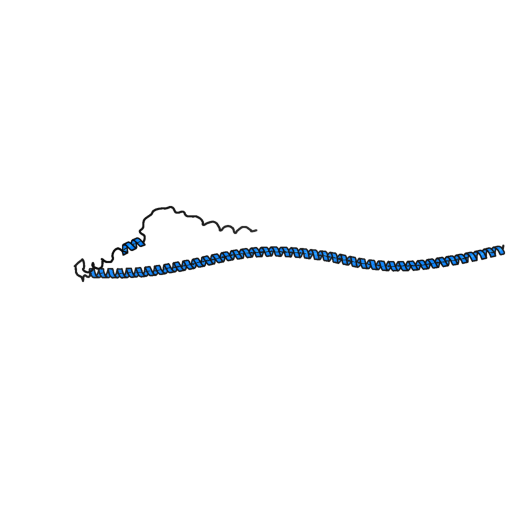A 1 105 ? -20.391 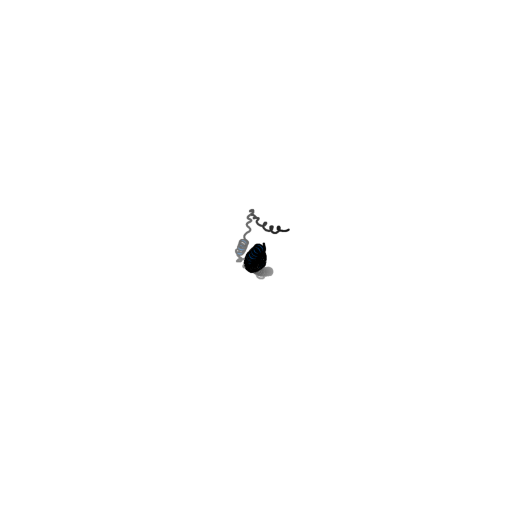-0.892 31.052 1.00 98.38 105 LEU A O 1
ATOM 843 N N . GLU A 1 106 ? -22.041 0.021 32.269 1.00 98.44 106 GLU A N 1
ATOM 844 C CA . GLU A 1 106 ? -22.700 0.699 31.147 1.00 98.44 106 GLU A CA 1
ATOM 845 C C . GLU A 1 106 ? -21.772 1.737 30.502 1.00 98.44 106 GLU A C 1
ATOM 847 O O . GLU A 1 106 ? -21.616 1.741 29.281 1.00 98.44 106 GLU A O 1
ATOM 852 N N . ASN A 1 107 ? -21.065 2.535 31.308 1.00 98.50 107 ASN A N 1
ATOM 853 C CA . ASN A 1 107 ? -20.075 3.494 30.810 1.00 98.50 107 ASN A CA 1
ATOM 854 C C . ASN A 1 107 ? -18.894 2.811 30.102 1.00 98.50 107 ASN A C 1
ATOM 856 O O . ASN A 1 107 ? -18.459 3.266 29.046 1.00 98.50 107 ASN A O 1
ATOM 860 N N . GLN A 1 108 ? -18.377 1.708 30.653 1.00 98.50 108 GLN A N 1
ATOM 861 C CA . GLN A 1 108 ? -17.301 0.943 30.010 1.00 98.50 108 GLN A CA 1
ATOM 862 C C . GLN A 1 108 ? -17.750 0.333 28.682 1.00 98.50 108 GLN A C 1
ATOM 864 O O . GLN A 1 108 ? -16.999 0.354 27.709 1.00 98.50 108 GLN A O 1
ATOM 869 N N . LEU A 1 109 ? -18.972 -0.196 28.633 1.00 98.50 109 LEU A N 1
ATOM 870 C CA . LEU A 1 109 ? -19.548 -0.773 27.426 1.00 98.50 109 LEU A CA 1
ATOM 871 C C . LEU A 1 109 ? -19.766 0.298 26.354 1.00 98.50 109 LEU A C 1
ATOM 873 O O . LEU A 1 109 ? -19.437 0.059 25.195 1.00 98.50 109 LEU A O 1
ATOM 877 N N . PHE A 1 110 ? -20.239 1.482 26.742 1.00 98.56 110 PHE A N 1
ATOM 878 C CA . PHE A 1 110 ? -20.371 2.626 25.844 1.00 98.56 110 PHE A CA 1
ATOM 879 C C . PHE A 1 110 ? -19.014 3.045 25.253 1.00 98.56 110 PHE A C 1
ATOM 881 O O . PHE A 1 110 ? -18.863 3.092 24.036 1.00 98.56 110 PHE A O 1
ATOM 888 N N . GLN A 1 111 ? -17.991 3.232 26.093 1.00 98.56 111 GLN A N 1
ATOM 889 C CA . GLN A 1 111 ? -16.638 3.579 25.634 1.00 98.56 111 GLN A CA 1
ATOM 890 C C . GLN A 1 111 ? -16.027 2.501 24.731 1.00 98.56 111 GLN A C 1
ATOM 892 O O . GLN A 1 111 ? -15.342 2.808 23.757 1.00 98.56 111 GLN A O 1
ATOM 897 N N . ALA A 1 112 ? -16.252 1.224 25.049 1.00 98.19 112 ALA A N 1
ATOM 898 C CA . ALA A 1 112 ? -15.788 0.124 24.214 1.00 98.19 112 ALA A CA 1
ATOM 899 C C . ALA A 1 112 ? -16.479 0.133 22.843 1.00 98.19 112 ALA A C 1
ATOM 901 O O . ALA A 1 112 ? -15.819 -0.100 21.835 1.00 98.19 112 ALA A O 1
ATOM 902 N N . GLN A 1 113 ? -17.780 0.433 22.792 1.00 98.69 113 GLN A N 1
ATOM 903 C CA . GLN A 1 113 ? -18.524 0.552 21.538 1.00 98.69 113 GLN A CA 1
ATOM 904 C C . GLN A 1 113 ? -18.033 1.721 20.681 1.00 98.69 113 GLN A C 1
ATOM 906 O O . GLN A 1 113 ? -17.846 1.534 19.483 1.00 98.69 113 GLN A O 1
ATOM 911 N N . GLU A 1 114 ? -17.773 2.889 21.275 1.00 98.62 114 GLU A N 1
ATOM 912 C CA . GLU A 1 114 ? -17.194 4.028 20.548 1.00 98.62 114 GLU A CA 1
ATOM 913 C C . GLU A 1 114 ? -15.826 3.678 19.958 1.00 98.62 114 GLU A C 1
ATOM 915 O O . GLU A 1 114 ? -15.612 3.852 18.761 1.00 98.62 114 GLU A O 1
ATOM 920 N N . ARG A 1 115 ? -14.936 3.070 20.753 1.00 98.50 115 ARG A N 1
ATOM 921 C CA . ARG A 1 115 ? -13.616 2.635 20.268 1.00 98.50 115 ARG A CA 1
ATOM 922 C C . ARG A 1 115 ? -13.702 1.611 19.144 1.00 98.50 115 ARG A C 1
ATOM 924 O O . ARG A 1 115 ? -12.886 1.646 18.232 1.00 98.50 115 ARG A O 1
ATOM 931 N N . VAL A 1 116 ? -14.656 0.681 19.205 1.00 98.62 116 VAL A N 1
ATOM 932 C CA . VAL A 1 116 ? -14.863 -0.287 18.118 1.00 98.62 116 VAL A CA 1
ATOM 933 C C . VAL A 1 116 ? -15.255 0.436 16.832 1.00 98.62 116 VAL A C 1
ATOM 935 O O . VAL A 1 116 ? -14.673 0.141 15.795 1.00 98.62 116 VAL A O 1
ATOM 938 N N . LEU A 1 117 ? -16.164 1.411 16.896 1.00 98.56 117 LEU A N 1
ATOM 939 C CA . LEU A 1 117 ? -16.563 2.192 15.721 1.00 98.56 117 LEU A CA 1
ATOM 940 C C . LEU A 1 117 ? -15.399 3.011 15.146 1.00 98.56 117 LEU A C 1
ATOM 942 O O . LEU A 1 117 ? -15.213 3.039 13.932 1.00 98.56 117 LEU A O 1
ATOM 946 N N . GLU A 1 118 ? -14.595 3.639 16.005 1.00 98.56 118 GLU A N 1
ATOM 947 C CA . GLU A 1 118 ? -13.389 4.364 15.587 1.00 98.56 118 GLU A CA 1
ATOM 948 C C . GLU A 1 118 ? -12.389 3.433 14.891 1.00 98.56 118 GLU A C 1
ATOM 950 O O . GLU A 1 118 ? -11.879 3.752 13.818 1.00 98.56 118 GLU A O 1
ATOM 955 N N . LEU A 1 119 ? -12.136 2.254 15.465 1.00 98.44 119 LEU A N 1
ATOM 956 C CA . LEU A 1 119 ? -11.230 1.265 14.881 1.00 98.44 119 LEU A CA 1
ATOM 957 C C . LEU A 1 119 ? -11.763 0.697 13.562 1.00 98.44 119 LEU A C 1
ATOM 959 O O . LEU A 1 119 ? -10.983 0.511 12.633 1.00 98.44 119 LEU A O 1
ATOM 963 N N . GLU A 1 120 ? -13.069 0.450 13.449 1.00 98.56 120 GLU A N 1
ATOM 964 C CA . GLU A 1 120 ? -13.702 0.032 12.192 1.00 98.56 120 GLU A CA 1
ATOM 965 C C . GLU A 1 120 ? -13.545 1.106 11.108 1.00 98.56 120 GLU A C 1
ATOM 967 O O . GLU A 1 120 ? -13.222 0.785 9.964 1.00 98.56 120 GLU A O 1
ATOM 972 N N . GLN A 1 121 ? -13.707 2.385 11.460 1.00 98.50 121 GLN A N 1
ATOM 973 C CA . GLN A 1 121 ? -13.499 3.489 10.525 1.00 98.50 121 GLN A CA 1
ATOM 974 C C . GLN A 1 121 ? -12.036 3.596 10.080 1.00 98.50 121 GLN A C 1
ATOM 976 O O . GLN A 1 121 ? -11.772 3.756 8.887 1.00 98.50 121 GLN A O 1
ATOM 981 N N . LEU A 1 122 ? -11.090 3.487 11.016 1.00 98.50 122 LEU A N 1
ATOM 982 C CA . LEU A 1 122 ? -9.658 3.508 10.711 1.00 98.50 122 LEU A CA 1
ATOM 983 C C . LEU A 1 122 ? -9.243 2.320 9.841 1.00 98.50 122 LEU A C 1
ATOM 985 O O . LEU A 1 122 ? -8.419 2.484 8.945 1.00 98.50 122 LEU A O 1
ATOM 989 N N . LEU A 1 123 ? -9.828 1.142 10.070 1.00 98.56 123 LEU A N 1
ATOM 990 C CA . LEU A 1 123 ? -9.581 -0.037 9.248 1.00 98.56 123 LEU A CA 1
ATOM 991 C C . LEU A 1 123 ? -10.038 0.198 7.805 1.00 98.56 123 LEU A C 1
ATOM 993 O O . LEU A 1 123 ? -9.254 -0.002 6.886 1.00 98.56 123 LEU A O 1
ATOM 997 N N . ILE A 1 124 ? -11.257 0.715 7.611 1.00 98.50 124 ILE A N 1
ATOM 998 C CA . ILE A 1 124 ? -11.779 1.048 6.276 1.00 98.50 124 ILE A CA 1
ATOM 999 C C . ILE A 1 124 ? -10.878 2.076 5.580 1.00 98.50 124 ILE A C 1
ATOM 1001 O O . ILE A 1 124 ? -10.561 1.918 4.405 1.00 98.50 124 ILE A O 1
ATOM 1005 N N . GLN A 1 125 ? -10.443 3.118 6.294 1.00 98.38 125 GLN A N 1
ATOM 1006 C CA . GLN A 1 125 ? -9.526 4.120 5.742 1.00 98.38 125 GLN A CA 1
ATOM 1007 C C . GLN A 1 125 ? -8.177 3.506 5.352 1.00 98.38 125 GLN A C 1
ATOM 1009 O O . GLN A 1 125 ? -7.654 3.788 4.275 1.00 98.38 125 GLN A O 1
ATOM 1014 N N . SER A 1 126 ? -7.623 2.639 6.199 1.00 98.38 126 SER A N 1
ATOM 1015 C CA . SER A 1 126 ? -6.382 1.927 5.902 1.00 98.38 126 SER A CA 1
ATOM 1016 C C . SER A 1 126 ? -6.517 1.056 4.655 1.00 98.38 126 SER A C 1
ATOM 1018 O O . SER A 1 126 ? -5.631 1.093 3.807 1.00 98.38 126 SER A O 1
ATOM 1020 N N . ASP A 1 127 ? -7.616 0.313 4.516 1.00 98.38 127 ASP A N 1
ATOM 1021 C CA . ASP A 1 127 ? -7.872 -0.529 3.344 1.00 98.38 127 ASP A CA 1
ATOM 1022 C C . ASP A 1 127 ? -7.972 0.319 2.068 1.00 98.38 127 ASP A C 1
ATOM 1024 O O . ASP A 1 127 ? -7.348 -0.007 1.062 1.00 98.38 127 ASP A O 1
ATOM 1028 N N . THR A 1 128 ? -8.655 1.469 2.124 1.00 98.44 128 THR A N 1
ATOM 1029 C CA . THR A 1 128 ? -8.743 2.377 0.967 1.00 98.44 128 THR A CA 1
ATOM 1030 C C . THR A 1 128 ? -7.380 2.926 0.543 1.00 98.44 128 THR A C 1
ATOM 1032 O O . THR A 1 128 ? -7.081 2.973 -0.646 1.00 98.44 128 THR A O 1
ATOM 1035 N N . ILE A 1 129 ? -6.517 3.276 1.503 1.00 98.44 129 ILE A N 1
ATOM 1036 C CA . ILE A 1 129 ? -5.160 3.759 1.214 1.00 98.44 129 ILE A CA 1
ATOM 1037 C C . ILE A 1 129 ? -4.302 2.628 0.631 1.00 98.44 129 ILE A C 1
ATOM 1039 O O . ILE A 1 129 ? -3.499 2.857 -0.274 1.00 98.44 129 ILE A O 1
ATOM 1043 N N . LEU A 1 130 ? -4.454 1.397 1.127 1.00 98.56 130 LEU A N 1
ATOM 1044 C CA . LEU A 1 130 ? -3.748 0.239 0.579 1.00 98.56 130 LEU A CA 1
ATOM 1045 C C . LEU A 1 130 ? -4.138 -0.015 -0.882 1.00 98.56 130 LEU A C 1
ATOM 1047 O O . LEU A 1 130 ? -3.252 -0.182 -1.718 1.00 98.56 130 LEU A O 1
ATOM 1051 N N . ASP A 1 131 ? -5.429 0.040 -1.203 1.00 98.50 131 ASP A N 1
ATOM 1052 C CA . ASP A 1 131 ? -5.911 -0.118 -2.578 1.00 98.50 131 ASP A CA 1
ATOM 1053 C C . ASP A 1 131 ? -5.372 0.990 -3.503 1.00 98.50 131 ASP A C 1
ATOM 1055 O O . ASP A 1 131 ? -4.876 0.708 -4.597 1.00 98.50 131 ASP A O 1
ATOM 1059 N N . GLU A 1 132 ? -5.404 2.251 -3.062 1.00 98.44 132 GLU A N 1
ATOM 1060 C CA . GLU A 1 132 ? -4.865 3.387 -3.823 1.00 98.44 132 GLU A CA 1
ATOM 1061 C C . GLU A 1 132 ? -3.358 3.242 -4.075 1.00 98.44 132 GLU A C 1
ATOM 1063 O O . GLU A 1 132 ? -2.896 3.334 -5.216 1.00 98.44 132 GLU A O 1
ATOM 1068 N N . THR A 1 133 ? -2.585 2.947 -3.028 1.00 98.19 133 THR A N 1
ATOM 1069 C CA . THR A 1 133 ? -1.128 2.768 -3.142 1.00 98.19 133 THR A CA 1
ATOM 1070 C C . THR A 1 133 ? -0.750 1.570 -4.008 1.00 98.19 133 THR A C 1
ATOM 1072 O O . THR A 1 133 ? 0.244 1.629 -4.739 1.00 98.19 133 THR A O 1
ATOM 1075 N N . GLN A 1 134 ? -1.547 0.499 -3.993 1.00 98.62 134 GLN A N 1
ATOM 1076 C CA . GLN A 1 134 ? -1.350 -0.635 -4.888 1.00 98.62 134 GLN A CA 1
ATOM 1077 C C . GLN A 1 134 ? -1.556 -0.227 -6.354 1.00 98.62 134 GLN A C 1
ATOM 1079 O O . GLN A 1 134 ? -0.709 -0.536 -7.197 1.00 98.62 134 GLN A O 1
ATOM 1084 N N . LEU A 1 135 ? -2.634 0.499 -6.662 1.00 98.50 135 LEU A N 1
ATOM 1085 C CA . LEU A 1 135 ? -2.903 0.981 -8.020 1.00 98.50 135 LEU A CA 1
ATOM 1086 C C . LEU A 1 135 ? -1.794 1.916 -8.524 1.00 98.50 135 LEU A C 1
ATOM 1088 O O . LEU A 1 135 ? -1.356 1.805 -9.672 1.00 98.50 135 LEU A O 1
ATOM 1092 N N . GLU A 1 136 ? -1.293 2.808 -7.668 1.00 98.50 136 GLU A N 1
ATOM 1093 C CA . GLU A 1 136 ? -0.164 3.682 -7.999 1.00 98.50 136 GLU A CA 1
ATOM 1094 C C . GLU A 1 136 ? 1.122 2.891 -8.271 1.00 98.50 136 GLU A C 1
ATOM 1096 O O . GLU A 1 136 ? 1.839 3.176 -9.239 1.00 98.50 136 GLU A O 1
ATOM 1101 N N . ALA A 1 137 ? 1.410 1.869 -7.460 1.00 98.56 137 ALA A N 1
ATOM 1102 C CA . ALA A 1 137 ? 2.565 0.999 -7.656 1.00 98.56 137 ALA A CA 1
ATOM 1103 C C . ALA A 1 137 ? 2.477 0.232 -8.987 1.00 98.56 137 ALA A C 1
ATOM 1105 O O . ALA A 1 137 ? 3.462 0.160 -9.729 1.00 98.56 137 ALA A O 1
ATOM 1106 N N . GLU A 1 138 ? 1.297 -0.288 -9.332 1.00 98.62 138 GLU A N 1
ATOM 1107 C CA . GLU A 1 138 ? 1.045 -0.955 -10.611 1.00 98.62 138 GLU A CA 1
ATOM 1108 C C . GLU A 1 138 ? 1.233 0.003 -11.796 1.00 98.62 138 GLU A C 1
ATOM 1110 O O . GLU A 1 138 ? 1.929 -0.337 -12.759 1.00 98.62 138 GLU A O 1
ATOM 1115 N N . ALA A 1 139 ? 0.699 1.225 -11.713 1.00 98.62 139 ALA A N 1
ATOM 1116 C CA . ALA A 1 139 ? 0.871 2.251 -12.741 1.00 98.62 139 ALA A CA 1
ATOM 1117 C C . ALA A 1 139 ? 2.347 2.657 -12.918 1.00 98.62 139 ALA A C 1
ATOM 1119 O O . ALA A 1 139 ? 2.842 2.773 -14.045 1.00 98.62 139 ALA A O 1
ATOM 1120 N N . CYS A 1 140 ? 3.081 2.823 -11.814 1.00 98.38 140 CYS A N 1
ATOM 1121 C CA . CYS A 1 140 ? 4.513 3.117 -11.831 1.00 98.38 140 CYS A CA 1
ATOM 1122 C C . CYS A 1 140 ? 5.312 1.978 -12.485 1.00 98.38 140 CYS A C 1
ATOM 1124 O O . CYS A 1 140 ? 6.163 2.219 -13.347 1.00 98.38 140 CYS A O 1
ATOM 1126 N N . ASN A 1 141 ? 4.987 0.727 -12.150 1.00 98.62 141 ASN A N 1
ATOM 1127 C CA . ASN A 1 141 ? 5.623 -0.447 -12.738 1.00 98.62 141 ASN A CA 1
ATOM 1128 C C . ASN A 1 141 ? 5.348 -0.556 -14.249 1.00 98.62 141 ASN A C 1
ATOM 1130 O O . ASN A 1 141 ? 6.263 -0.797 -15.037 1.00 98.62 141 ASN A O 1
ATOM 1134 N N . GLN A 1 142 ? 4.107 -0.312 -14.683 1.00 98.62 142 GLN A N 1
ATOM 1135 C CA . GLN A 1 142 ? 3.762 -0.265 -16.108 1.00 98.62 142 GLN A CA 1
ATOM 1136 C C . GLN A 1 142 ? 4.578 0.798 -16.851 1.00 98.62 142 GLN A C 1
ATOM 1138 O O . GLN A 1 142 ? 5.147 0.510 -17.906 1.00 98.62 142 GLN A O 1
ATOM 1143 N N . ARG A 1 143 ? 4.704 2.002 -16.279 1.00 98.56 143 ARG A N 1
ATOM 1144 C CA . ARG A 1 143 ? 5.516 3.082 -16.855 1.00 98.56 143 ARG A CA 1
ATOM 1145 C C . ARG A 1 143 ? 7.002 2.721 -16.919 1.00 98.56 143 ARG A C 1
ATOM 1147 O O . ARG A 1 143 ? 7.649 2.996 -17.926 1.00 98.56 143 ARG A O 1
ATOM 1154 N N . SER A 1 144 ? 7.537 2.075 -15.886 1.00 98.56 144 SER A N 1
ATOM 1155 C CA . SER A 1 144 ? 8.920 1.581 -15.875 1.00 98.56 144 SER A CA 1
ATOM 1156 C C . SER A 1 144 ? 9.166 0.590 -17.019 1.00 98.56 144 SER A C 1
ATOM 1158 O O . SER A 1 144 ? 10.106 0.752 -17.796 1.00 98.56 144 SER A O 1
ATOM 1160 N N . ASN A 1 145 ? 8.259 -0.372 -17.211 1.00 98.62 145 ASN A N 1
ATOM 1161 C CA . ASN A 1 145 ? 8.347 -1.343 -18.304 1.00 98.62 145 ASN A CA 1
ATOM 1162 C C . ASN A 1 145 ? 8.275 -0.684 -19.691 1.00 98.62 145 ASN A C 1
ATOM 1164 O O . ASN A 1 145 ? 9.003 -1.083 -20.602 1.00 98.62 145 ASN A O 1
ATOM 1168 N N . GLN A 1 146 ? 7.438 0.344 -19.861 1.00 98.69 146 GLN A N 1
ATOM 1169 C CA . GLN A 1 146 ? 7.392 1.132 -21.098 1.00 98.69 146 GLN A CA 1
ATOM 1170 C C . GLN A 1 146 ? 8.740 1.809 -21.378 1.00 98.69 146 GLN A C 1
ATOM 1172 O O . GLN A 1 146 ? 9.294 1.638 -22.464 1.00 98.69 146 GLN A O 1
ATOM 1177 N N . LEU A 1 147 ? 9.314 2.489 -20.382 1.00 98.62 147 LEU A N 1
ATOM 1178 C CA . LEU A 1 147 ? 10.614 3.154 -20.513 1.00 98.62 147 LEU A CA 1
ATOM 1179 C C . LEU A 1 147 ? 11.751 2.166 -20.805 1.00 98.62 147 LEU A C 1
ATOM 1181 O O . LEU A 1 147 ? 12.623 2.463 -21.620 1.00 98.62 147 LEU A O 1
ATOM 1185 N N . ILE A 1 148 ? 11.732 0.973 -20.204 1.00 98.75 148 ILE A N 1
ATOM 1186 C CA . ILE A 1 148 ? 12.696 -0.097 -20.505 1.00 98.75 148 ILE A CA 1
ATOM 1187 C C . ILE A 1 148 ? 12.598 -0.514 -21.981 1.00 98.75 148 ILE A C 1
ATOM 1189 O O . ILE A 1 148 ? 13.618 -0.664 -22.657 1.00 98.75 148 ILE A O 1
ATOM 1193 N N . ASN A 1 149 ? 11.384 -0.669 -22.513 1.00 98.69 149 ASN A N 1
ATOM 1194 C CA . ASN A 1 149 ? 11.175 -1.033 -23.916 1.00 98.69 149 ASN A CA 1
ATOM 1195 C C . ASN A 1 149 ? 11.627 0.070 -24.883 1.00 98.69 149 ASN A C 1
ATOM 1197 O O . ASN A 1 149 ? 12.271 -0.221 -25.899 1.00 98.69 149 ASN A O 1
ATOM 1201 N N . GLU A 1 150 ? 11.334 1.330 -24.565 1.00 98.69 150 GLU A N 1
ATOM 1202 C CA . GLU A 1 150 ? 11.817 2.484 -25.326 1.00 98.69 150 GLU A CA 1
ATOM 1203 C C . GLU A 1 150 ? 13.346 2.545 -25.322 1.00 98.69 150 GLU A C 1
ATOM 1205 O O . GLU A 1 150 ? 13.965 2.645 -26.384 1.00 98.69 150 GLU A O 1
ATOM 1210 N N . LEU A 1 151 ? 13.971 2.388 -24.152 1.00 98.69 151 LEU A N 1
ATOM 1211 C CA . LEU A 1 151 ? 15.423 2.383 -24.003 1.00 98.69 151 LEU A CA 1
ATOM 1212 C C . LEU A 1 151 ? 16.075 1.251 -24.806 1.00 98.69 151 LEU A C 1
ATOM 1214 O O . LEU A 1 151 ? 17.072 1.475 -25.495 1.00 98.69 151 LEU A O 1
ATOM 1218 N N . ASN A 1 152 ? 15.495 0.051 -24.778 1.00 98.75 152 ASN A N 1
ATOM 1219 C CA . ASN A 1 152 ? 15.964 -1.082 -25.575 1.00 98.75 152 ASN A CA 1
ATOM 1220 C C . ASN A 1 152 ? 15.851 -0.804 -27.080 1.00 98.75 152 ASN A C 1
ATOM 1222 O O . ASN A 1 152 ? 16.746 -1.150 -27.854 1.00 98.75 152 ASN A O 1
ATOM 1226 N N . THR A 1 153 ? 14.770 -0.150 -27.505 1.00 98.69 153 THR A N 1
ATOM 1227 C CA . THR A 1 153 ? 14.566 0.238 -28.907 1.00 98.69 153 THR A CA 1
ATOM 1228 C C . THR A 1 153 ? 15.598 1.277 -29.341 1.00 98.69 153 THR A C 1
ATOM 1230 O O . THR A 1 153 ? 16.252 1.101 -30.370 1.00 98.69 153 THR A O 1
ATOM 1233 N N . LYS A 1 154 ? 15.826 2.312 -28.525 1.00 98.62 154 LYS A N 1
ATOM 1234 C CA . LYS A 1 154 ? 16.831 3.348 -28.800 1.00 98.62 154 LYS A CA 1
ATOM 1235 C C . LYS A 1 154 ? 18.256 2.819 -28.767 1.00 98.62 154 LYS A C 1
ATOM 1237 O O . LYS A 1 154 ? 19.054 3.191 -29.623 1.00 98.62 154 LYS A O 1
ATOM 1242 N N . THR A 1 155 ? 18.563 1.886 -27.873 1.00 98.69 155 THR A N 1
ATOM 1243 C CA . THR A 1 155 ? 19.860 1.196 -27.858 1.00 98.69 155 THR A CA 1
ATOM 1244 C C . THR A 1 155 ? 20.113 0.472 -29.184 1.00 98.69 155 THR A C 1
ATOM 1246 O O . THR A 1 155 ? 21.156 0.680 -29.805 1.00 98.69 155 THR A O 1
ATOM 1249 N N . LYS A 1 156 ? 19.125 -0.277 -29.696 1.00 98.62 156 LYS A N 1
ATOM 1250 C CA . LYS A 1 156 ? 19.220 -0.950 -31.005 1.00 98.62 156 LYS A CA 1
ATOM 1251 C C . LYS A 1 156 ? 19.372 0.031 -32.172 1.00 98.62 156 LYS A C 1
ATOM 1253 O O . LYS A 1 156 ? 20.115 -0.242 -33.113 1.00 98.62 156 LYS A O 1
ATOM 1258 N N . GLU A 1 157 ? 18.672 1.167 -32.149 1.00 98.62 157 GLU A N 1
ATOM 1259 C CA . GLU A 1 157 ? 18.839 2.223 -33.161 1.00 98.62 157 GLU A CA 1
ATOM 1260 C C . GLU A 1 157 ? 20.270 2.781 -33.154 1.00 98.62 157 GLU A C 1
ATOM 1262 O O . GLU A 1 157 ? 20.895 2.900 -34.209 1.00 98.62 157 GLU A O 1
ATOM 1267 N N . VAL A 1 158 ? 20.825 3.057 -31.970 1.00 98.62 158 VAL A N 1
ATOM 1268 C CA . VAL A 1 158 ? 22.205 3.540 -31.814 1.00 98.62 158 VAL A CA 1
ATOM 1269 C C . VAL A 1 158 ? 23.217 2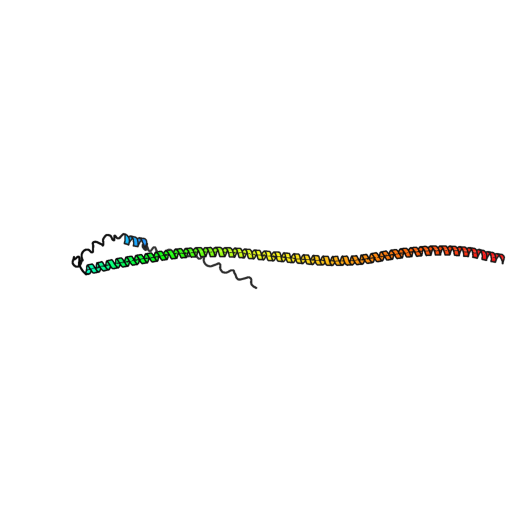.517 -32.335 1.00 98.62 158 VAL A C 1
ATOM 1271 O O . VAL A 1 158 ? 24.170 2.895 -33.015 1.00 98.62 158 VAL A O 1
ATOM 1274 N N . GLU A 1 159 ? 23.020 1.227 -32.069 1.00 98.56 159 GLU A N 1
ATOM 1275 C CA . GLU A 1 159 ? 23.877 0.157 -32.596 1.00 98.56 159 GLU A CA 1
ATOM 1276 C C . GLU A 1 159 ? 23.864 0.102 -34.129 1.00 98.56 159 GLU A C 1
ATOM 1278 O O . GLU A 1 159 ? 24.928 0.035 -34.752 1.00 98.56 159 GLU A O 1
ATOM 1283 N N . LYS A 1 160 ? 22.686 0.227 -34.755 1.00 98.56 160 LYS A N 1
ATOM 1284 C CA . LYS A 1 160 ? 22.567 0.318 -36.221 1.00 98.56 160 LYS A CA 1
ATOM 1285 C C . LYS A 1 160 ? 23.312 1.532 -36.772 1.00 98.56 160 LYS A C 1
ATOM 1287 O O . LYS A 1 160 ? 24.080 1.401 -37.722 1.00 98.56 160 LYS A O 1
ATOM 1292 N N . LEU A 1 161 ? 23.144 2.701 -36.151 1.00 98.44 161 LEU A N 1
ATOM 1293 C CA . LEU A 1 161 ? 23.837 3.923 -36.569 1.00 98.44 161 LEU A CA 1
ATOM 1294 C C . LEU A 1 161 ? 25.360 3.800 -36.431 1.00 98.44 161 LEU A C 1
ATOM 1296 O O . LEU A 1 161 ? 26.094 4.284 -37.293 1.00 98.44 161 LEU A O 1
ATOM 1300 N N . ARG A 1 162 ? 25.854 3.117 -35.390 1.00 98.50 162 ARG A N 1
ATOM 1301 C CA . ARG A 1 162 ? 27.288 2.816 -35.242 1.00 98.50 162 ARG A CA 1
ATOM 1302 C C . ARG A 1 162 ? 27.805 1.959 -36.398 1.00 98.50 162 ARG A C 1
ATOM 1304 O O . ARG A 1 162 ? 28.867 2.273 -36.934 1.00 98.50 162 ARG A O 1
ATOM 1311 N N . ALA A 1 163 ? 27.055 0.939 -36.818 1.00 98.25 163 ALA A N 1
ATOM 1312 C CA . ALA A 1 163 ? 27.413 0.121 -37.976 1.00 98.25 163 ALA A CA 1
ATOM 1313 C C . ALA A 1 163 ? 27.424 0.942 -39.280 1.00 98.25 163 ALA A C 1
ATOM 1315 O O . ALA A 1 163 ? 28.407 0.903 -40.021 1.00 98.25 163 ALA A O 1
ATOM 1316 N N . CYS A 1 164 ? 26.394 1.762 -39.525 1.00 98.12 164 CYS A N 1
ATOM 1317 C CA . CYS A 1 164 ? 26.344 2.650 -40.693 1.00 98.12 164 CYS A CA 1
ATOM 1318 C C . CYS A 1 164 ? 27.517 3.641 -40.720 1.00 98.12 164 CYS A C 1
ATOM 1320 O O . CYS A 1 164 ? 28.125 3.841 -41.768 1.00 98.12 164 CYS A O 1
ATOM 1322 N N . LYS A 1 165 ? 27.889 4.217 -39.569 1.00 98.50 165 LYS A N 1
ATOM 1323 C CA . LYS A 1 165 ? 29.038 5.128 -39.452 1.00 98.50 165 LYS A CA 1
ATOM 1324 C C . LYS A 1 165 ? 30.358 4.457 -39.846 1.00 98.50 165 LYS A C 1
ATOM 1326 O O . LYS A 1 165 ? 31.210 5.105 -40.448 1.00 98.50 165 LYS A O 1
ATOM 1331 N N . LEU A 1 166 ? 30.544 3.182 -39.503 1.00 98.38 166 LEU A N 1
ATOM 1332 C CA . LEU A 1 166 ? 31.727 2.417 -39.910 1.00 98.38 166 LEU A CA 1
ATOM 1333 C C . LEU A 1 166 ? 31.742 2.170 -41.422 1.00 98.38 166 LEU A C 1
ATOM 1335 O O . LEU A 1 166 ? 32.772 2.376 -42.058 1.00 98.38 166 LEU A O 1
ATOM 1339 N N . MET A 1 167 ? 30.599 1.791 -42.000 1.00 98.19 167 MET A N 1
ATOM 1340 C CA . MET A 1 167 ? 30.479 1.579 -43.446 1.00 98.19 167 MET A CA 1
ATOM 1341 C C . MET A 1 167 ? 30.708 2.864 -44.247 1.00 98.19 167 MET A C 1
ATOM 1343 O O . MET A 1 167 ? 31.389 2.815 -45.267 1.00 98.19 167 MET A O 1
ATOM 1347 N N . ALA A 1 168 ? 30.192 4.002 -43.772 1.00 98.31 168 ALA A N 1
ATOM 1348 C CA . ALA A 1 168 ? 30.422 5.309 -44.386 1.00 98.31 168 ALA A CA 1
ATOM 1349 C C . ALA A 1 168 ? 31.919 5.643 -44.424 1.00 98.31 168 ALA A C 1
ATOM 1351 O O . ALA A 1 168 ? 32.464 5.853 -45.498 1.00 98.31 168 ALA A O 1
ATOM 1352 N N . ARG A 1 169 ? 32.625 5.515 -43.290 1.00 98.19 169 ARG A N 1
ATOM 1353 C CA . ARG A 1 169 ? 34.087 5.709 -43.242 1.00 98.19 169 ARG A CA 1
ATOM 1354 C C . ARG A 1 169 ? 34.847 4.791 -44.202 1.00 98.19 169 ARG A C 1
ATOM 1356 O O . ARG A 1 169 ? 35.843 5.196 -44.786 1.00 98.19 169 ARG A O 1
ATOM 1363 N N . GLN A 1 170 ? 34.407 3.542 -44.356 1.00 98.38 170 GLN A N 1
ATOM 1364 C CA . GLN A 1 170 ? 35.017 2.613 -45.311 1.00 98.38 170 GLN A CA 1
ATOM 1365 C C . GLN A 1 170 ? 34.718 2.995 -46.771 1.00 98.38 170 GLN A C 1
ATOM 1367 O O . GLN A 1 170 ? 35.513 2.693 -47.661 1.00 98.38 170 GLN A O 1
ATOM 1372 N N . ALA A 1 171 ? 33.565 3.604 -47.047 1.00 98.00 171 ALA A N 1
ATOM 1373 C CA . ALA A 1 171 ? 33.253 4.159 -48.358 1.00 98.00 171 ALA A CA 1
ATOM 1374 C C . ALA A 1 171 ? 34.140 5.373 -48.665 1.00 98.00 171 ALA A C 1
ATOM 1376 O O . ALA A 1 171 ? 34.758 5.363 -49.723 1.00 98.00 171 ALA A O 1
ATOM 1377 N N . ASP A 1 172 ? 34.305 6.299 -47.714 1.00 98.50 172 ASP A N 1
ATOM 1378 C CA . ASP A 1 172 ? 35.166 7.483 -47.857 1.00 98.50 172 ASP A CA 1
ATOM 1379 C C . ASP A 1 172 ? 36.611 7.081 -48.212 1.00 98.50 172 ASP A C 1
ATOM 1381 O O . ASP A 1 172 ? 37.170 7.531 -49.205 1.00 98.50 172 ASP A O 1
ATOM 1385 N N . ILE A 1 173 ? 37.189 6.114 -47.483 1.00 98.31 173 ILE A N 1
ATOM 1386 C CA . ILE A 1 173 ? 38.543 5.601 -47.773 1.00 98.31 173 ILE A CA 1
ATOM 1387 C C . ILE A 1 173 ? 38.632 4.992 -49.184 1.00 98.31 173 ILE A C 1
ATOM 1389 O O . ILE A 1 173 ? 39.651 5.113 -49.864 1.00 98.31 173 ILE A O 1
ATOM 1393 N N . ARG A 1 174 ? 37.588 4.282 -49.633 1.00 98.38 174 ARG A N 1
ATOM 1394 C CA . ARG A 1 174 ? 37.566 3.705 -50.987 1.00 98.38 174 ARG A CA 1
ATOM 1395 C C . ARG A 1 174 ? 37.469 4.787 -52.055 1.00 98.38 174 ARG A C 1
ATOM 1397 O O . ARG A 1 174 ? 38.109 4.637 -53.090 1.00 98.38 174 ARG A O 1
ATOM 1404 N N . GLU A 1 175 ? 36.691 5.834 -51.811 1.00 98.38 175 GLU A N 1
ATOM 1405 C CA . GLU A 1 175 ? 36.592 6.991 -52.695 1.00 98.38 175 GLU A CA 1
ATOM 1406 C C . GLU A 1 175 ? 37.945 7.691 -52.831 1.00 98.38 175 GLU A C 1
ATOM 1408 O O . GLU A 1 175 ? 38.414 7.853 -53.956 1.00 98.38 175 GLU A O 1
ATOM 1413 N N . ASP A 1 176 ? 38.625 7.985 -51.719 1.00 98.44 176 ASP A N 1
ATOM 1414 C CA . ASP A 1 176 ? 39.958 8.602 -51.721 1.00 98.44 176 ASP A CA 1
ATOM 1415 C C . ASP A 1 176 ? 40.970 7.778 -52.538 1.00 98.44 176 ASP A C 1
ATOM 1417 O O . ASP A 1 176 ? 41.701 8.312 -53.378 1.00 98.44 176 ASP A O 1
ATOM 1421 N N . ASN A 1 177 ? 40.972 6.452 -52.357 1.00 98.38 177 ASN A N 1
ATOM 1422 C CA . ASN A 1 177 ? 41.840 5.548 -53.115 1.00 98.38 177 ASN A CA 1
ATOM 1423 C C . ASN A 1 177 ? 41.524 5.557 -54.620 1.00 98.38 177 ASN A C 1
ATOM 1425 O O . ASN A 1 177 ? 42.438 5.576 -55.446 1.00 98.38 177 ASN A O 1
ATOM 1429 N N . LEU A 1 178 ? 40.238 5.535 -54.990 1.00 98.38 178 LEU A N 1
ATOM 1430 C CA . LEU A 1 178 ? 39.810 5.588 -56.390 1.00 98.38 178 LEU A CA 1
ATOM 1431 C C . LEU A 1 178 ? 40.131 6.942 -57.030 1.00 98.38 178 LEU A C 1
ATOM 1433 O O . LEU A 1 178 ? 40.532 6.981 -58.191 1.00 98.38 178 LEU A O 1
ATOM 1437 N N . MET A 1 179 ? 39.997 8.035 -56.279 1.00 98.38 179 MET A N 1
ATOM 1438 C CA . MET A 1 179 ? 40.365 9.377 -56.722 1.00 98.38 179 MET A CA 1
ATOM 1439 C C . MET A 1 179 ? 41.869 9.491 -56.986 1.00 98.38 179 MET A C 1
ATOM 1441 O O . MET A 1 179 ? 42.253 10.036 -58.021 1.00 98.38 179 MET A O 1
ATOM 1445 N N . SER A 1 180 ? 42.713 8.923 -56.117 1.00 98.44 180 SER A N 1
ATOM 1446 C CA . SER A 1 180 ? 44.163 8.842 -56.350 1.00 98.44 180 SER A CA 1
ATOM 1447 C C . SER A 1 180 ? 44.490 8.026 -57.603 1.00 98.44 180 SER A C 1
ATOM 1449 O O . SER A 1 180 ? 45.198 8.509 -58.481 1.00 98.44 180 SER A O 1
ATOM 1451 N N . ALA A 1 181 ? 43.919 6.823 -57.736 1.00 98.44 181 ALA A N 1
ATOM 1452 C CA . ALA A 1 181 ? 44.159 5.958 -58.893 1.00 98.44 181 ALA A CA 1
ATOM 1453 C C . ALA A 1 181 ? 43.691 6.596 -60.214 1.00 98.44 181 ALA A C 1
ATOM 1455 O O . ALA A 1 181 ? 44.331 6.443 -61.253 1.00 98.44 181 ALA A O 1
ATOM 1456 N N . LEU A 1 182 ? 42.578 7.337 -60.187 1.00 98.38 182 LEU A N 1
ATOM 1457 C CA . LEU A 1 182 ? 42.099 8.091 -61.342 1.00 98.38 182 LEU A CA 1
ATOM 1458 C C . LEU A 1 182 ? 43.108 9.166 -61.769 1.00 98.38 182 LEU A C 1
ATOM 1460 O O . LEU A 1 182 ? 43.290 9.388 -62.967 1.00 98.38 182 LEU A O 1
ATOM 1464 N N . GLU A 1 183 ? 43.737 9.844 -60.811 1.00 98.44 183 GLU A N 1
ATOM 1465 C CA . GLU A 1 183 ? 44.743 10.863 -61.100 1.00 98.44 183 GLU A CA 1
ATOM 1466 C C . GLU A 1 183 ? 46.017 10.254 -61.697 1.00 98.44 183 GLU A C 1
ATOM 1468 O O . GLU A 1 183 ? 46.511 10.761 -62.706 1.00 98.44 183 GLU A O 1
ATOM 1473 N N . ASP A 1 184 ? 46.471 9.111 -61.179 1.00 98.31 184 ASP A N 1
ATOM 1474 C CA . ASP A 1 184 ? 47.599 8.361 -61.746 1.00 98.31 184 ASP A CA 1
ATOM 1475 C C . ASP A 1 184 ? 47.323 7.958 -63.208 1.00 98.31 184 ASP A C 1
ATOM 1477 O O . ASP A 1 184 ? 48.115 8.252 -64.108 1.00 98.31 184 ASP A O 1
ATOM 1481 N N . VAL A 1 185 ? 46.143 7.390 -63.491 1.00 98.25 185 VAL A N 1
ATOM 1482 C CA . VAL A 1 185 ? 45.745 6.996 -64.858 1.00 98.25 185 VAL A CA 1
ATOM 1483 C C . VAL A 1 185 ? 45.654 8.204 -65.797 1.00 98.25 185 VAL A C 1
ATOM 1485 O O . VAL A 1 185 ? 46.022 8.109 -66.972 1.00 98.25 185 VAL A O 1
ATOM 1488 N N . LYS A 1 186 ? 45.188 9.366 -65.320 1.00 98.38 186 LYS A N 1
ATOM 1489 C CA . LYS A 1 186 ? 45.193 10.599 -66.129 1.00 98.38 186 LYS A CA 1
ATOM 1490 C C . LYS A 1 186 ? 46.613 11.025 -66.492 1.00 98.38 186 LYS A C 1
ATOM 1492 O O . LYS A 1 186 ? 46.843 11.427 -67.638 1.00 98.38 186 LYS A O 1
ATOM 1497 N N . GLN A 1 187 ? 47.552 10.942 -65.550 1.00 98.31 187 GLN A N 1
ATOM 1498 C CA . GLN A 1 187 ? 48.958 11.270 -65.794 1.00 98.31 187 GLN A CA 1
ATOM 1499 C C . GLN A 1 187 ? 49.593 10.294 -66.794 1.00 98.31 187 GLN A C 1
ATOM 1501 O O . GLN A 1 187 ? 50.231 10.734 -67.756 1.00 98.31 187 GLN A O 1
ATOM 1506 N N . GLU A 1 188 ? 49.354 8.990 -66.641 1.00 97.69 188 GLU A N 1
ATOM 1507 C CA . GLU A 1 188 ? 49.808 7.960 -67.583 1.00 97.69 188 GLU A CA 1
ATOM 1508 C C . GLU A 1 188 ? 49.236 8.175 -68.990 1.00 97.69 188 GLU A C 1
ATOM 1510 O O . GLU A 1 188 ? 49.970 8.137 -69.983 1.00 97.69 188 GLU A O 1
ATOM 1515 N N . LEU A 1 189 ? 47.938 8.479 -69.097 1.00 97.88 189 LEU A N 1
ATOM 1516 C CA . LEU A 1 189 ? 47.286 8.778 -70.372 1.00 97.88 189 LEU A CA 1
ATOM 1517 C C . LEU A 1 189 ? 47.903 10.011 -71.046 1.00 97.88 189 LEU A C 1
ATOM 1519 O O . LEU A 1 189 ? 48.140 10.006 -72.258 1.00 97.88 189 LEU A O 1
ATOM 1523 N N . ALA A 1 190 ? 48.185 11.069 -70.283 1.00 98.19 190 ALA A N 1
ATOM 1524 C CA . ALA A 1 190 ? 48.847 12.263 -70.799 1.00 98.19 190 ALA A CA 1
ATOM 1525 C C . ALA A 1 190 ? 50.271 11.958 -71.301 1.00 98.19 190 ALA A C 1
ATOM 1527 O O . ALA A 1 190 ? 50.657 12.411 -72.385 1.00 98.19 190 ALA A O 1
ATOM 1528 N N . ALA A 1 191 ? 51.037 11.150 -70.561 1.00 97.88 191 ALA A N 1
ATOM 1529 C CA . ALA A 1 191 ? 52.366 10.697 -70.967 1.00 97.88 191 ALA A CA 1
ATOM 1530 C C . ALA A 1 191 ? 52.323 9.826 -72.238 1.00 97.88 191 ALA A C 1
ATOM 1532 O O . ALA A 1 191 ? 53.148 10.005 -73.144 1.00 97.88 191 ALA A O 1
ATOM 1533 N N . SER A 1 192 ? 51.333 8.936 -72.342 1.00 97.25 192 SER A N 1
ATOM 1534 C CA . SER A 1 192 ? 51.098 8.091 -73.517 1.00 97.25 192 SER A CA 1
ATOM 1535 C C . SER A 1 192 ? 50.789 8.931 -74.760 1.00 97.25 192 SER A C 1
ATOM 1537 O O . SER A 1 192 ? 51.490 8.819 -75.765 1.00 97.25 192 SER A O 1
ATOM 1539 N N . ARG A 1 193 ? 49.853 9.887 -74.665 1.00 97.50 193 ARG A N 1
ATOM 1540 C CA . ARG A 1 193 ? 49.526 10.823 -75.762 1.00 97.50 193 ARG A CA 1
ATOM 1541 C C . ARG A 1 193 ? 50.731 11.641 -76.219 1.00 97.50 193 ARG A C 1
ATOM 1543 O O . ARG A 1 193 ? 50.951 11.829 -77.414 1.00 97.50 193 ARG A O 1
ATOM 1550 N N . LYS A 1 194 ? 51.547 12.127 -75.277 1.00 97.62 194 LYS A N 1
ATOM 1551 C CA . LYS A 1 194 ? 52.789 12.843 -75.607 1.00 97.62 194 LYS A CA 1
ATOM 1552 C C . LYS A 1 194 ? 53.758 11.944 -76.381 1.00 97.62 194 LYS A C 1
ATOM 1554 O O . LYS A 1 194 ? 54.376 12.395 -77.345 1.00 97.62 194 LYS A O 1
ATOM 1559 N N . SER A 1 195 ? 53.878 10.683 -75.976 1.00 96.88 195 SER A N 1
ATOM 1560 C CA . SER A 1 195 ? 54.727 9.690 -76.643 1.00 96.88 195 SER A CA 1
ATOM 1561 C C . SER A 1 195 ? 54.214 9.345 -78.045 1.00 96.88 195 SER A C 1
ATOM 1563 O O . SER A 1 195 ? 55.009 9.289 -78.984 1.00 96.88 195 SER A O 1
ATOM 1565 N N . GLU A 1 196 ? 52.898 9.198 -78.209 1.00 96.44 196 GLU A N 1
ATOM 1566 C CA . GLU A 1 196 ? 52.226 8.984 -79.495 1.00 96.44 196 GLU A CA 1
ATOM 1567 C C . GLU A 1 196 ? 52.513 10.127 -80.480 1.00 96.44 196 GLU A C 1
ATOM 1569 O O . GLU A 1 196 ? 53.023 9.879 -81.572 1.00 96.44 196 GLU A O 1
ATOM 1574 N N . LEU A 1 197 ? 52.311 11.386 -80.069 1.00 96.81 197 LEU A N 1
ATOM 1575 C CA . LEU A 1 197 ? 52.609 12.564 -80.899 1.00 96.81 197 LEU A CA 1
ATOM 1576 C C . LEU A 1 197 ? 54.086 12.625 -81.320 1.00 96.81 197 LEU A C 1
ATOM 1578 O O . LEU A 1 197 ? 54.417 12.970 -82.460 1.00 96.81 197 LEU A O 1
ATOM 1582 N N . LEU A 1 198 ? 55.002 12.271 -80.412 1.00 96.31 198 LEU A N 1
ATOM 1583 C CA . LEU A 1 198 ? 56.430 12.203 -80.719 1.00 96.31 198 LEU A CA 1
ATOM 1584 C C . LEU A 1 198 ? 56.728 11.129 -81.771 1.00 96.31 198 LEU A C 1
ATOM 1586 O O . LEU A 1 198 ? 57.471 11.403 -82.718 1.00 96.31 198 LEU A O 1
ATOM 1590 N N . LEU A 1 199 ? 56.158 9.931 -81.636 1.00 96.25 199 LEU A N 1
ATOM 1591 C CA . LEU A 1 199 ? 56.311 8.851 -82.613 1.00 96.25 199 LEU A CA 1
ATOM 1592 C C . LEU A 1 199 ? 55.701 9.220 -83.967 1.00 96.25 199 LEU A C 1
ATOM 1594 O O . LEU A 1 199 ? 56.357 9.033 -84.991 1.00 96.25 199 LEU A O 1
ATOM 1598 N N . GLU A 1 200 ? 54.514 9.824 -83.981 1.00 95.62 200 GLU A N 1
ATOM 1599 C CA . GLU A 1 200 ? 53.856 10.289 -85.202 1.00 95.62 200 GLU A CA 1
ATOM 1600 C C . GLU A 1 200 ? 54.723 11.328 -85.936 1.00 95.62 200 GLU A C 1
ATOM 1602 O O . GLU A 1 200 ? 54.925 11.246 -87.151 1.00 95.62 200 GLU A O 1
ATOM 1607 N N . SER A 1 201 ? 55.325 12.270 -85.199 1.00 95.12 201 SER A N 1
ATOM 1608 C CA . SER A 1 201 ? 56.246 13.258 -85.772 1.00 95.12 201 SER A CA 1
ATOM 1609 C C . SER A 1 201 ? 57.511 12.615 -86.366 1.00 95.12 201 SER A C 1
ATOM 1611 O O . SER A 1 201 ? 57.957 13.004 -87.450 1.00 95.12 201 SER A O 1
ATOM 1613 N N . LYS A 1 202 ? 58.081 11.599 -85.697 1.00 96.12 202 LYS A N 1
ATOM 1614 C CA . LYS A 1 202 ? 59.237 10.831 -86.193 1.00 96.12 202 LYS A CA 1
ATOM 1615 C C . LYS A 1 202 ? 58.874 10.043 -87.450 1.00 96.12 202 LYS A C 1
ATOM 1617 O O . LYS A 1 202 ? 59.629 10.083 -88.420 1.00 96.12 202 LYS A O 1
ATOM 1622 N N . TYR A 1 203 ? 57.714 9.391 -87.459 1.00 95.75 203 TYR A N 1
ATOM 1623 C CA . TYR A 1 203 ? 57.195 8.658 -88.610 1.00 95.75 203 TYR A CA 1
ATOM 1624 C C . TYR A 1 203 ? 56.988 9.575 -89.822 1.00 95.75 203 TYR A C 1
ATOM 1626 O O . TYR A 1 203 ? 57.483 9.269 -90.905 1.00 95.75 203 TYR A O 1
ATOM 1634 N N . LYS A 1 204 ? 56.356 10.747 -89.640 1.00 95.44 204 LYS A N 1
ATOM 1635 C CA . LYS A 1 204 ? 56.190 11.758 -90.704 1.00 95.44 204 LYS A CA 1
ATOM 1636 C C . LYS A 1 204 ? 57.537 12.169 -91.311 1.00 95.44 204 LYS A C 1
ATOM 1638 O O . LYS A 1 204 ? 57.681 12.168 -92.533 1.00 95.44 204 LYS A O 1
ATOM 1643 N N . LYS A 1 205 ? 58.547 12.453 -90.477 1.00 94.38 205 LYS A N 1
ATOM 1644 C CA . LYS A 1 205 ? 59.913 12.774 -90.939 1.00 94.38 205 LYS A CA 1
ATOM 1645 C C . LYS A 1 205 ? 60.548 11.623 -91.719 1.00 94.38 205 LYS A C 1
ATOM 1647 O O . LYS A 1 205 ? 61.166 11.855 -92.754 1.00 94.38 205 LYS A O 1
ATOM 1652 N N . LEU A 1 206 ? 60.414 10.394 -91.225 1.00 93.56 206 LEU A N 1
ATOM 1653 C CA . LEU A 1 206 ? 60.971 9.208 -91.873 1.00 93.56 206 LEU A CA 1
ATOM 1654 C C . LEU A 1 206 ? 60.312 8.955 -93.237 1.00 93.56 206 LEU A C 1
ATOM 1656 O O . LEU A 1 206 ? 61.012 8.740 -94.222 1.00 93.56 206 LEU A O 1
ATOM 1660 N N . LYS A 1 207 ? 58.982 9.070 -93.319 1.00 94.06 207 LYS A N 1
ATOM 1661 C CA . LYS A 1 207 ? 58.214 8.940 -94.564 1.00 94.06 207 LYS A CA 1
ATOM 1662 C C . LYS A 1 207 ? 58.680 9.937 -95.628 1.00 94.06 207 LYS A C 1
ATOM 1664 O O . LYS A 1 207 ? 58.892 9.538 -96.767 1.00 94.06 207 LYS A O 1
ATOM 1669 N N . LEU A 1 208 ? 58.898 11.203 -95.258 1.00 93.06 208 LEU A N 1
ATOM 1670 C CA . LEU A 1 208 ? 59.436 12.220 -96.175 1.00 93.06 208 LEU A CA 1
ATOM 1671 C C . LEU A 1 208 ? 60.826 11.845 -96.705 1.00 93.06 208 LEU A C 1
ATOM 1673 O O . LEU A 1 208 ? 61.073 11.984 -97.900 1.00 93.06 208 LEU A O 1
ATOM 1677 N N . LYS A 1 209 ? 61.712 11.320 -95.846 1.00 91.50 209 LYS A N 1
ATOM 1678 C CA . LYS A 1 209 ? 63.036 10.834 -96.274 1.00 91.50 209 LYS A CA 1
ATOM 1679 C C . LYS A 1 209 ? 62.930 9.683 -97.275 1.00 91.50 209 LYS A C 1
ATOM 1681 O O . LYS A 1 209 ? 63.636 9.703 -98.273 1.00 91.50 209 LYS A O 1
ATOM 1686 N N . TYR A 1 210 ? 62.049 8.709 -97.038 1.00 89.38 210 TYR A N 1
ATOM 1687 C CA . TYR A 1 210 ? 61.842 7.599 -97.975 1.00 89.38 210 TYR A CA 1
ATOM 1688 C C . TYR A 1 210 ? 61.283 8.067 -99.319 1.00 89.38 210 TYR A C 1
ATOM 1690 O O . TYR A 1 210 ? 61.800 7.657 -100.351 1.00 89.38 210 TYR A O 1
ATOM 1698 N N . VAL A 1 211 ? 60.283 8.955 -99.321 1.00 88.06 211 VAL A N 1
ATOM 1699 C CA . VAL A 1 211 ? 59.741 9.540 -100.562 1.00 88.06 211 VAL A CA 1
ATOM 1700 C C . VAL A 1 211 ? 60.836 10.272 -101.340 1.00 88.06 211 VAL A C 1
ATOM 1702 O O . VAL A 1 211 ? 60.944 10.099 -102.548 1.00 88.06 211 VAL A O 1
ATOM 1705 N N . TYR A 1 212 ? 61.685 11.035 -100.649 1.00 85.00 212 TYR A N 1
ATOM 1706 C CA . TYR A 1 212 ? 62.817 11.729 -101.260 1.00 85.00 212 TYR A CA 1
ATOM 1707 C C . TYR A 1 212 ? 63.854 10.766 -101.858 1.00 85.00 212 TYR A C 1
ATOM 1709 O O . TYR A 1 212 ? 64.305 10.973 -102.978 1.00 85.00 212 TYR A O 1
ATOM 1717 N N . ILE A 1 213 ? 64.200 9.687 -101.148 1.00 86.06 213 ILE A N 1
ATOM 1718 C CA . ILE A 1 213 ? 65.116 8.654 -101.657 1.00 86.06 213 ILE A CA 1
ATOM 1719 C C . ILE A 1 213 ? 64.525 7.964 -102.893 1.00 86.06 213 ILE A C 1
ATOM 1721 O O . ILE A 1 213 ? 65.229 7.787 -103.880 1.00 86.06 213 ILE A O 1
ATOM 1725 N N . ILE A 1 214 ? 63.236 7.614 -102.864 1.00 83.44 214 ILE A N 1
ATOM 1726 C CA . ILE A 1 214 ? 62.543 7.010 -104.012 1.00 83.44 214 ILE A CA 1
ATOM 1727 C C . ILE A 1 214 ? 62.572 7.961 -105.221 1.00 83.44 214 ILE A C 1
ATOM 1729 O O . ILE A 1 214 ? 62.863 7.510 -106.320 1.00 83.44 214 ILE A O 1
ATOM 1733 N N . LEU A 1 215 ? 62.355 9.266 -105.018 1.00 79.06 215 LEU A N 1
ATOM 1734 C CA . LEU A 1 215 ? 62.434 10.292 -106.071 1.00 79.06 215 LEU A CA 1
ATOM 1735 C C . LEU A 1 215 ? 63.839 10.498 -106.657 1.00 79.06 215 LEU A C 1
ATOM 1737 O O . LEU A 1 215 ? 63.944 10.991 -107.769 1.00 79.06 215 LEU A O 1
ATOM 1741 N N . ILE A 1 216 ? 64.907 10.191 -105.914 1.00 79.12 216 ILE A N 1
ATOM 1742 C CA . ILE A 1 216 ? 66.288 10.265 -106.427 1.00 79.12 216 ILE A CA 1
ATOM 1743 C C . ILE A 1 216 ? 66.642 9.025 -107.256 1.00 79.12 216 ILE A C 1
ATOM 1745 O O . ILE A 1 216 ? 67.475 9.102 -108.154 1.00 79.12 216 ILE A O 1
ATOM 1749 N N . ILE A 1 217 ? 66.075 7.871 -106.901 1.00 79.44 217 ILE A N 1
ATOM 1750 C CA . ILE A 1 217 ? 66.389 6.584 -107.533 1.00 79.44 217 ILE A CA 1
ATOM 1751 C C . ILE A 1 217 ? 65.569 6.361 -108.818 1.00 79.44 217 ILE A C 1
ATOM 1753 O O . ILE A 1 217 ? 66.028 5.626 -109.691 1.00 79.44 217 ILE A O 1
ATOM 1757 N N . MET A 1 218 ? 64.379 6.963 -108.926 1.00 65.00 218 MET A N 1
ATOM 1758 C CA . MET A 1 218 ? 63.533 6.949 -110.132 1.00 65.00 218 MET A CA 1
ATOM 1759 C C . MET A 1 218 ? 63.907 8.056 -111.114 1.00 65.00 218 MET A C 1
ATOM 1761 O O . MET A 1 218 ? 63.874 7.765 -112.329 1.00 65.00 218 MET A O 1
#